Protein AF-A0A7J4J185-F1 (afdb_monomer)

Radius of gyration: 20.05 Å; Cα contacts (8 Å, |Δi|>4): 565; chains: 1; bounding box: 57×43×60 Å

Foldseek 3Di:
DQQLQWDQDPNATDGLVNVVQLLLCLVAVVFFKKKKKAFCLVVQQVPDQPNDGLNPLQDQCDPVQVPDPDPPDDSSSSDQWGIKMKMWHDDPPHTFIKIKTAGPDACLPPPGNSCVSNVFDSVCSVPFQDDDLVPFWGWGNCVVRPQAFTWIARRVRRMIMTTRDPPPDDDRVSGRDSDVVSVVVVCQQAPDDDDDPPDRNYHARAWRIWMWGDDPQKIKTWTWGQDVPLGIKIKMKIFPDPPPVVVVVVPDDQPPVQDDDPVPPPPQWDWDADPVRRMIMIMGRGPVVSCVCCRRPVPDPDPVVD

pLDDT: mean 76.21, std 16.13, range [34.25, 93.88]

Solvent-accessible surface area (backbone atoms only — not comparable to full-atom values): 17571 Å² total; per-residue (Å²): 130,48,78,87,39,65,41,77,55,97,88,42,55,42,36,54,48,55,56,51,46,51,52,50,45,66,70,26,72,84,46,40,24,37,39,41,31,25,50,42,71,82,60,26,65,82,44,63,49,92,88,37,54,52,56,70,74,87,47,64,57,50,65,77,63,73,74,48,96,66,81,84,63,54,78,87,62,34,39,46,46,50,44,26,28,40,36,39,26,55,52,91,93,46,72,44,56,34,39,33,34,30,41,48,55,60,79,63,38,88,90,66,37,69,49,49,62,65,64,41,57,78,93,45,44,85,61,29,64,68,62,87,49,91,72,29,58,32,71,30,56,34,83,85,57,78,41,73,43,40,41,32,41,19,77,91,67,34,29,40,37,41,22,64,45,82,85,67,72,78,60,60,71,59,58,53,39,79,45,68,65,56,56,48,51,49,31,48,43,32,32,59,97,68,100,61,99,67,91,45,44,71,60,63,54,42,69,64,32,38,38,38,36,34,50,97,77,27,35,40,46,34,39,30,28,55,37,91,96,60,45,51,34,26,39,36,36,38,31,60,62,87,67,61,58,58,62,51,60,76,68,51,80,73,58,77,97,64,63,69,62,91,86,56,73,85,62,40,66,45,66,50,76,40,82,89,72,44,30,40,37,41,38,23,51,55,67,33,75,79,47,44,54,50,70,75,63,61,70,57,79,67,73,87,80,111

Secondary structure (DSSP, 8-state):
--TT-EEEETTEEEEHHHHHHHHHHHHHTTSSEEEEEE-HHHHSTT-EETTEEGGG---BS-HHHHT-SS-SS-GGG-BSEEEEEEEEEEETTEEEEEEEEEESS-TT-SS--GGGGGT--GGGHHHHT-S--TTS-EEE-GGGTT--SEEEEETTTTEEEEE-STT-PPPHHHHH---HHHHHHHHHHHT-S---SS------S-EEEEEEEEETTEEEEEEEEEETTTEEEEEEEEES--S-HHHHHHTPPPPGGGPPPTT--S-SEEEEEETTTTEEEEEE-S-HHHHHHIIIIIS---GGG-

Structure (mmCIF, N/CA/C/O backbone):
data_AF-A0A7J4J185-F1
#
_entry.id   AF-A0A7J4J185-F1
#
loop_
_atom_site.group_PDB
_atom_site.id
_atom_site.type_symbol
_atom_site.label_atom_id
_atom_site.label_alt_id
_atom_site.label_comp_id
_atom_site.label_asym_id
_atom_site.label_entity_id
_atom_site.label_seq_id
_atom_site.pdbx_PDB_ins_code
_atom_site.Cartn_x
_atom_site.Cartn_y
_atom_site.Cartn_z
_atom_site.occupancy
_atom_site.B_iso_or_equiv
_atom_site.auth_seq_id
_atom_site.auth_comp_id
_atom_site.auth_asym_id
_atom_site.auth_atom_id
_atom_site.pdbx_PDB_model_num
ATOM 1 N N . GLU A 1 1 ? -19.137 10.752 0.490 1.00 48.84 1 GLU A N 1
ATOM 2 C CA . GLU A 1 1 ? -19.211 9.488 -0.264 1.00 48.84 1 GLU A CA 1
ATOM 3 C C . GLU A 1 1 ? -17.963 9.417 -1.120 1.00 48.84 1 GLU A C 1
ATOM 5 O O . GLU A 1 1 ? -17.621 10.427 -1.723 1.00 48.84 1 GLU A O 1
ATOM 10 N N . PHE A 1 2 ? -17.222 8.315 -1.050 1.00 57.81 2 PHE A N 1
ATOM 11 C CA . PHE A 1 2 ? -15.841 8.251 -1.543 1.00 57.81 2 PHE A CA 1
ATOM 12 C C . PHE A 1 2 ? -15.594 7.006 -2.401 1.00 57.81 2 PHE A C 1
ATOM 14 O O . PHE A 1 2 ? -14.551 6.364 -2.296 1.00 57.81 2 PHE A O 1
ATOM 21 N N . VAL A 1 3 ? -16.573 6.642 -3.229 1.00 57.81 3 VAL A N 1
ATOM 22 C CA . VAL A 1 3 ? -16.381 5.576 -4.216 1.00 57.81 3 VAL A CA 1
ATOM 23 C C . VAL A 1 3 ? -15.287 6.014 -5.198 1.00 57.81 3 VAL A C 1
ATOM 25 O O . VAL A 1 3 ? -15.225 7.195 -5.541 1.00 57.81 3 VAL A O 1
ATOM 28 N N . LEU A 1 4 ? -14.419 5.079 -5.604 1.00 61.41 4 LEU A N 1
ATOM 29 C CA . LEU A 1 4 ? -13.191 5.303 -6.393 1.00 61.41 4 LEU A CA 1
ATOM 30 C C . LEU A 1 4 ? -12.010 5.919 -5.611 1.00 61.41 4 LEU A C 1
ATOM 32 O O . LEU A 1 4 ? -10.948 6.143 -6.169 1.00 61.41 4 LEU A O 1
ATOM 36 N N . ASP A 1 5 ? -12.161 6.169 -4.306 1.00 61.91 5 ASP A N 1
ATOM 37 C CA . ASP A 1 5 ? -11.090 6.529 -3.363 1.00 61.91 5 ASP A CA 1
ATOM 38 C C . ASP A 1 5 ? -10.202 7.749 -3.692 1.00 61.91 5 ASP A C 1
ATOM 40 O O . ASP A 1 5 ? -9.179 7.968 -3.039 1.00 61.91 5 ASP A O 1
ATOM 44 N N . HIS A 1 6 ? -10.593 8.599 -4.639 1.00 58.12 6 HIS A N 1
ATOM 45 C CA . HIS A 1 6 ? -9.870 9.831 -4.950 1.00 58.12 6 HIS A CA 1
ATOM 46 C C . HIS A 1 6 ? -10.310 10.997 -4.038 1.00 58.12 6 HIS A C 1
ATOM 48 O O . HIS A 1 6 ? -11.490 11.328 -3.930 1.00 58.12 6 HIS A O 1
ATOM 54 N N . TYR A 1 7 ? -9.349 11.661 -3.398 1.00 45.97 7 TYR A N 1
ATOM 55 C CA . TYR A 1 7 ? -9.486 12.938 -2.693 1.00 45.97 7 TYR A CA 1
ATOM 56 C C . TYR A 1 7 ? -8.908 14.059 -3.566 1.00 45.97 7 TYR A C 1
ATOM 58 O O . TYR A 1 7 ? -7.770 13.970 -4.008 1.00 45.97 7 TYR A O 1
ATOM 66 N N . CYS A 1 8 ? -9.671 15.114 -3.844 1.00 42.16 8 CYS A N 1
ATOM 67 C CA . CYS A 1 8 ? -9.171 16.277 -4.583 1.00 42.16 8 CYS A CA 1
ATOM 68 C C . CYS A 1 8 ? -8.736 17.367 -3.593 1.00 42.16 8 CYS A C 1
ATOM 70 O O . CYS A 1 8 ? -9.596 18.002 -2.982 1.00 42.16 8 CYS A O 1
ATOM 72 N N . ASP A 1 9 ? -7.432 17.631 -3.479 1.00 40.53 9 ASP A N 1
ATOM 73 C CA . ASP A 1 9 ? -6.886 18.746 -2.693 1.00 40.53 9 ASP A CA 1
ATOM 74 C C . ASP A 1 9 ? -6.188 19.760 -3.597 1.00 40.53 9 ASP A C 1
ATOM 76 O O . ASP A 1 9 ? -5.316 19.403 -4.384 1.00 40.53 9 ASP A O 1
ATOM 80 N N . ASN A 1 10 ? -6.556 21.040 -3.505 1.00 37.75 10 ASN A N 1
ATOM 81 C CA . ASN A 1 10 ? -5.966 22.122 -4.310 1.00 37.75 10 ASN A CA 1
ATOM 82 C C . ASN A 1 10 ? -5.909 21.841 -5.831 1.00 37.75 10 ASN A C 1
ATOM 84 O O . ASN A 1 10 ? -5.001 22.299 -6.524 1.00 37.75 10 ASN A O 1
ATOM 88 N N . GLY A 1 11 ? -6.883 21.092 -6.360 1.00 38.47 11 GLY A N 1
ATOM 89 C CA . GLY A 1 11 ? -6.935 20.709 -7.776 1.00 38.47 11 GLY A CA 1
ATOM 90 C C . GLY A 1 11 ? -6.002 19.556 -8.163 1.00 38.47 11 GLY A C 1
ATOM 91 O O . GLY A 1 11 ? -5.815 19.309 -9.351 1.00 38.47 11 GLY A O 1
ATOM 92 N N . GLN A 1 12 ? -5.416 18.863 -7.185 1.00 45.03 12 GLN A N 1
ATOM 93 C CA . GLN A 1 12 ? -4.630 17.644 -7.359 1.00 45.03 12 GLN A CA 1
ATOM 94 C C . GLN A 1 12 ? -5.426 16.466 -6.793 1.00 45.03 12 GLN A C 1
ATOM 96 O O . GLN A 1 12 ? -5.845 16.491 -5.633 1.00 45.03 12 GLN A O 1
ATOM 101 N N . TRP A 1 13 ? -5.650 15.434 -7.603 1.00 46.16 13 TRP A N 1
ATOM 102 C CA . TRP A 1 13 ? -6.253 14.195 -7.122 1.00 46.16 13 TRP A CA 1
ATOM 103 C C . TRP A 1 13 ? -5.196 13.375 -6.360 1.00 46.16 13 TRP A C 1
ATOM 105 O O . TRP A 1 13 ? -4.079 13.174 -6.822 1.00 46.16 13 TRP A O 1
ATOM 115 N N . THR A 1 14 ? -5.530 12.923 -5.157 1.00 60.53 14 THR A N 1
ATOM 116 C CA . THR A 1 14 ? -4.710 12.074 -4.283 1.00 60.53 14 THR A CA 1
ATOM 117 C C . THR A 1 14 ? -5.614 11.014 -3.676 1.00 60.53 14 THR A C 1
ATOM 119 O O . THR A 1 14 ? -6.674 11.369 -3.187 1.00 60.53 14 THR A O 1
ATOM 122 N N . THR A 1 15 ? -5.269 9.730 -3.670 1.00 72.31 15 THR A N 1
ATOM 123 C CA . THR A 1 15 ? -6.178 8.722 -3.090 1.00 72.31 15 THR A CA 1
ATOM 124 C C . THR A 1 15 ? -6.028 8.615 -1.571 1.00 72.31 15 THR A C 1
ATOM 126 O O . THR A 1 15 ? -4.927 8.784 -1.043 1.00 72.31 15 THR A O 1
ATOM 129 N N . ARG A 1 16 ? -7.098 8.299 -0.827 1.00 79.38 16 ARG A N 1
ATOM 130 C CA . ARG A 1 16 ? -6.945 8.021 0.620 1.00 79.38 16 ARG A CA 1
ATOM 131 C C . ARG A 1 16 ? -6.149 6.727 0.842 1.00 79.38 16 ARG A C 1
ATOM 133 O O . ARG A 1 16 ? -5.401 6.620 1.810 1.00 79.38 16 ARG A O 1
ATOM 140 N N . THR A 1 17 ? -6.225 5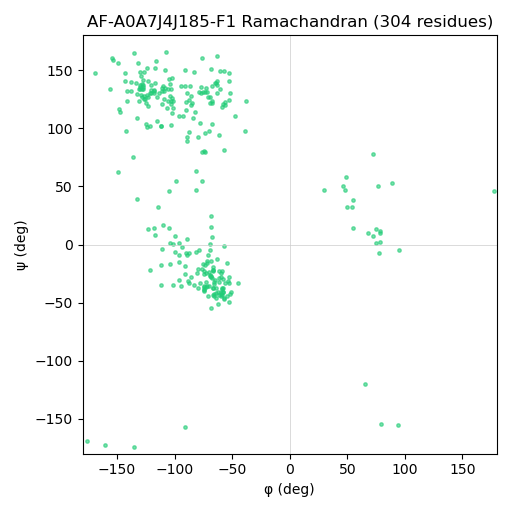.781 -0.094 1.00 75.25 17 THR A N 1
ATOM 141 C CA . THR A 1 17 ? -5.375 4.584 -0.165 1.00 75.25 17 THR A CA 1
ATOM 142 C C . THR A 1 17 ? -3.908 4.976 -0.238 1.00 75.25 17 THR A C 1
ATOM 144 O O . THR A 1 17 ? -3.102 4.373 0.462 1.00 75.25 17 THR A O 1
ATOM 147 N N . LYS A 1 18 ? -3.532 6.010 -1.005 1.00 77.38 18 LYS A N 1
ATOM 148 C CA . LYS A 1 18 ? -2.151 6.516 -1.019 1.00 77.38 18 LYS A CA 1
ATOM 149 C C . LYS A 1 18 ? -1.718 6.981 0.368 1.00 77.38 18 LYS A C 1
ATOM 151 O O . LYS A 1 18 ? -0.613 6.648 0.787 1.00 77.38 18 LYS A O 1
ATOM 156 N N . GLU A 1 19 ? -2.569 7.690 1.107 1.00 79.44 19 GLU A N 1
ATOM 157 C CA . GLU A 1 19 ? -2.240 8.090 2.481 1.00 79.44 19 GLU A CA 1
ATOM 158 C C . GLU A 1 19 ? -2.076 6.886 3.416 1.00 79.44 19 GLU A C 1
ATOM 160 O O . GLU A 1 19 ? -1.135 6.832 4.210 1.00 79.44 19 GLU A O 1
ATOM 165 N N . VAL A 1 20 ? -2.949 5.887 3.297 1.00 86.75 20 VAL A N 1
ATOM 166 C CA . VAL A 1 20 ? -2.855 4.640 4.063 1.00 86.75 20 VAL A CA 1
ATOM 167 C C . VAL A 1 20 ? -1.583 3.858 3.716 1.00 86.75 20 VAL A C 1
ATOM 169 O O . VAL A 1 20 ? -0.855 3.433 4.617 1.00 86.75 20 VAL A O 1
ATOM 172 N N . ALA A 1 21 ? -1.267 3.721 2.428 1.00 87.00 21 ALA A N 1
ATOM 173 C CA . ALA A 1 21 ? -0.050 3.086 1.937 1.00 87.00 21 ALA A CA 1
ATOM 174 C C . ALA A 1 21 ? 1.194 3.799 2.475 1.00 87.00 21 ALA A C 1
ATOM 176 O O . ALA A 1 21 ? 2.121 3.153 2.957 1.00 87.00 21 ALA A O 1
ATOM 177 N N . MET A 1 22 ? 1.195 5.136 2.469 1.00 83.25 22 MET A N 1
ATOM 178 C CA . MET A 1 22 ? 2.268 5.945 3.047 1.00 83.25 22 MET A CA 1
ATOM 179 C C . MET A 1 22 ? 2.451 5.670 4.540 1.00 83.25 22 MET A C 1
ATOM 181 O O . MET A 1 22 ? 3.585 5.565 5.006 1.00 83.25 22 MET A O 1
ATOM 185 N N . LYS A 1 23 ? 1.356 5.515 5.292 1.00 86.19 23 LYS A N 1
ATOM 186 C CA . LYS A 1 23 ? 1.421 5.172 6.716 1.00 86.19 23 LYS A CA 1
ATOM 187 C C . LYS A 1 23 ? 1.987 3.790 6.968 1.00 86.19 23 LYS A C 1
ATOM 189 O O . LYS A 1 23 ? 2.852 3.647 7.827 1.00 86.19 23 LYS A O 1
ATOM 194 N N . LEU A 1 24 ? 1.564 2.787 6.210 1.00 89.75 24 LEU A N 1
ATOM 195 C CA . LEU A 1 24 ? 2.147 1.454 6.334 1.00 89.75 24 LEU A CA 1
ATOM 196 C C . LEU A 1 24 ? 3.613 1.423 5.892 1.00 89.75 24 LEU A C 1
ATOM 198 O O . LEU A 1 24 ? 4.426 0.768 6.537 1.00 89.75 24 LEU A O 1
ATOM 202 N N . TYR A 1 25 ? 3.977 2.175 4.854 1.00 88.75 25 TYR A N 1
ATOM 203 C CA . TYR A 1 25 ? 5.366 2.309 4.424 1.00 88.75 25 TYR A CA 1
ATOM 204 C C . TYR A 1 25 ? 6.233 2.922 5.534 1.00 88.75 25 TYR A C 1
ATOM 206 O O . TYR A 1 25 ? 7.311 2.409 5.825 1.00 88.75 25 TYR A O 1
ATOM 214 N N . GLU A 1 26 ? 5.746 3.965 6.219 1.00 85.56 26 GLU A N 1
ATOM 215 C CA . GLU A 1 26 ? 6.430 4.564 7.375 1.00 85.56 26 GLU A CA 1
ATOM 216 C C . GLU A 1 26 ? 6.676 3.568 8.509 1.00 85.56 26 GLU A C 1
ATOM 218 O O . GLU A 1 26 ? 7.720 3.633 9.158 1.00 85.56 26 GLU A O 1
ATOM 223 N N . VAL A 1 27 ? 5.722 2.665 8.739 1.00 88.50 27 VAL A N 1
ATOM 224 C CA . VAL A 1 27 ? 5.816 1.605 9.751 1.00 88.50 27 VAL A CA 1
ATOM 225 C C . VAL A 1 27 ? 6.771 0.488 9.317 1.00 88.50 27 VAL A C 1
ATOM 227 O O . VAL A 1 27 ? 7.452 -0.088 10.162 1.00 88.50 27 VAL A O 1
ATOM 230 N N . GLY A 1 28 ? 6.818 0.167 8.022 1.00 88.75 28 GLY A N 1
ATOM 231 C CA . GLY A 1 28 ? 7.646 -0.907 7.471 1.00 88.75 28 GLY A CA 1
ATOM 232 C C . GLY A 1 28 ? 9.114 -0.530 7.277 1.00 88.75 28 GLY A C 1
ATOM 233 O O . GLY A 1 28 ? 9.988 -1.351 7.530 1.00 88.75 28 GLY A O 1
ATOM 234 N N . GLN A 1 29 ? 9.401 0.710 6.870 1.00 85.31 29 GLN A N 1
ATOM 235 C CA . GLN A 1 29 ? 10.735 1.126 6.405 1.00 85.31 29 GLN A CA 1
ATOM 236 C C . GLN A 1 29 ? 11.861 1.043 7.446 1.00 85.31 29 GLN A C 1
ATOM 238 O O . GLN A 1 29 ? 13.027 1.191 7.087 1.00 85.31 29 GLN A O 1
ATOM 243 N N . THR A 1 30 ? 11.537 0.853 8.727 1.00 83.31 30 THR A N 1
ATOM 244 C CA . THR A 1 30 ? 12.536 0.660 9.787 1.00 83.31 30 THR A CA 1
ATOM 245 C C . THR A 1 30 ? 13.165 -0.728 9.771 1.00 83.31 30 THR A C 1
ATOM 247 O O . THR A 1 30 ? 14.219 -0.906 10.373 1.00 83.31 30 THR A O 1
ATOM 250 N N . ASP A 1 31 ? 12.538 -1.684 9.087 1.00 88.75 31 ASP A N 1
ATOM 251 C CA . ASP A 1 31 ? 12.886 -3.101 9.106 1.00 88.75 31 ASP A CA 1
ATOM 252 C C . ASP A 1 31 ? 12.880 -3.690 7.682 1.00 88.75 31 ASP A C 1
ATOM 254 O O . ASP A 1 31 ? 12.719 -2.981 6.682 1.00 88.75 31 ASP A O 1
ATOM 258 N N . GLU A 1 32 ? 13.063 -5.007 7.584 1.00 93.88 32 GLU A N 1
ATOM 259 C CA . GLU A 1 32 ? 12.756 -5.743 6.357 1.00 93.88 32 GLU A CA 1
ATOM 260 C C . GLU A 1 32 ? 11.238 -5.858 6.211 1.00 93.88 32 GLU A C 1
ATOM 262 O O . GLU A 1 32 ? 10.545 -6.211 7.170 1.00 93.88 32 GLU A O 1
ATOM 267 N N . PHE A 1 33 ? 10.704 -5.543 5.035 1.00 93.56 33 PHE A N 1
ATOM 268 C CA . PHE A 1 33 ? 9.264 -5.526 4.829 1.00 93.56 33 PHE A CA 1
ATOM 269 C C . PHE A 1 33 ? 8.848 -5.760 3.380 1.00 93.56 33 PHE A C 1
ATOM 271 O O . PHE A 1 33 ? 9.601 -5.538 2.430 1.00 93.56 33 PHE A O 1
ATOM 278 N N . VAL A 1 34 ? 7.584 -6.145 3.242 1.00 93.12 34 VAL A N 1
ATOM 279 C CA . VAL A 1 34 ? 6.820 -6.151 2.002 1.00 93.12 34 VAL A CA 1
ATOM 280 C C . VAL A 1 34 ? 5.538 -5.372 2.253 1.00 93.12 34 VAL A C 1
ATOM 282 O O . VAL A 1 34 ? 4.831 -5.641 3.219 1.00 93.12 34 VAL A O 1
ATOM 285 N N . LEU A 1 35 ? 5.234 -4.397 1.408 1.00 92.12 35 LEU A N 1
ATOM 286 C CA . LEU A 1 35 ? 3.976 -3.662 1.423 1.00 92.12 35 LEU A CA 1
ATOM 287 C C . LEU A 1 35 ? 3.327 -3.796 0.055 1.00 92.12 35 LEU A C 1
ATOM 289 O O . LEU A 1 35 ? 3.891 -3.356 -0.940 1.00 92.12 35 LEU A O 1
ATOM 293 N N . TYR A 1 36 ? 2.139 -4.378 0.009 1.00 91.75 36 TYR A N 1
ATOM 294 C CA . TYR A 1 36 ? 1.391 -4.593 -1.221 1.00 91.75 36 TYR A CA 1
ATOM 295 C C . TYR A 1 36 ? -0.004 -3.992 -1.095 1.00 91.75 36 TYR A C 1
ATOM 297 O O . TYR A 1 36 ? -0.728 -4.329 -0.166 1.00 91.75 36 TYR A O 1
ATOM 305 N N . CYS A 1 37 ? -0.385 -3.119 -2.021 1.00 89.88 37 CYS A N 1
ATOM 306 C CA . CYS A 1 37 ? -1.727 -2.563 -2.119 1.00 89.88 37 CYS A CA 1
ATOM 307 C C . CYS A 1 37 ? -2.361 -2.962 -3.448 1.00 89.88 37 CYS A C 1
ATOM 309 O O . CYS A 1 37 ? -1.735 -2.809 -4.497 1.00 89.88 37 CYS A O 1
ATOM 311 N N . SER A 1 38 ? -3.598 -3.440 -3.398 1.00 87.94 38 SER A N 1
ATOM 312 C CA . SER A 1 38 ? -4.447 -3.692 -4.566 1.00 87.94 38 SER A CA 1
ATOM 313 C C . SER A 1 38 ? -5.909 -3.755 -4.114 1.00 87.94 38 SER A C 1
ATOM 315 O O . SER A 1 38 ? -6.231 -3.506 -2.948 1.00 87.94 38 SER A O 1
ATOM 317 N N . HIS A 1 39 ? -6.802 -4.120 -5.023 1.00 85.56 39 HIS A N 1
ATOM 318 C CA . HIS A 1 39 ? -8.189 -4.415 -4.708 1.00 85.56 39 HIS A CA 1
ATOM 319 C C . HIS A 1 39 ? -8.306 -5.530 -3.643 1.00 85.56 39 HIS A C 1
ATOM 321 O O . HIS A 1 39 ? -7.428 -6.393 -3.498 1.00 85.56 39 HIS A O 1
ATOM 327 N N . TYR A 1 40 ? -9.367 -5.480 -2.831 1.00 82.31 40 TYR A N 1
ATOM 328 C CA . TYR A 1 40 ? -9.508 -6.325 -1.635 1.00 82.31 40 TYR A CA 1
ATOM 329 C C . TYR A 1 40 ? -9.612 -7.825 -1.961 1.00 82.31 40 TYR A C 1
ATOM 331 O O . TYR A 1 40 ? -9.165 -8.664 -1.180 1.00 82.31 40 TYR A O 1
ATOM 339 N N . ASP A 1 41 ? -10.170 -8.178 -3.119 1.00 79.06 41 ASP A N 1
ATOM 340 C CA . ASP A 1 41 ? -10.322 -9.560 -3.595 1.00 79.06 41 ASP A CA 1
ATOM 341 C C . ASP A 1 41 ? -8.982 -10.232 -3.943 1.00 79.06 41 ASP A C 1
ATOM 343 O O . ASP A 1 41 ? -8.855 -11.450 -3.831 1.00 79.06 41 ASP A O 1
ATOM 347 N N . GLN A 1 42 ? -7.976 -9.438 -4.315 1.00 81.31 42 GLN A N 1
ATOM 348 C CA . GLN A 1 42 ? -6.621 -9.875 -4.648 1.00 81.31 42 GLN A CA 1
ATOM 349 C C . GLN A 1 42 ? -5.682 -9.869 -3.437 1.00 81.31 42 GLN A C 1
ATOM 351 O O . GLN A 1 42 ? -4.686 -10.586 -3.430 1.00 81.31 42 GLN A O 1
ATOM 356 N N . THR A 1 43 ? -5.964 -9.047 -2.425 1.00 81.00 43 THR A N 1
ATOM 357 C CA . THR A 1 43 ? -5.078 -8.814 -1.263 1.00 81.00 43 THR A CA 1
ATOM 358 C C . THR A 1 43 ? -5.499 -9.573 -0.011 1.00 81.00 43 THR A C 1
ATOM 360 O O . THR A 1 43 ? -4.643 -10.043 0.733 1.00 81.00 43 THR A O 1
ATOM 363 N N . LEU A 1 44 ? -6.804 -9.747 0.213 1.00 77.62 44 LEU A N 1
ATOM 364 C CA . LEU A 1 44 ? -7.350 -10.474 1.359 1.00 77.62 44 LEU A CA 1
ATOM 365 C C . LEU A 1 44 ? -7.722 -11.961 1.141 1.00 77.62 44 LEU A C 1
ATOM 367 O O . LEU A 1 44 ? -8.199 -12.558 2.112 1.00 77.62 44 LEU A O 1
ATOM 371 N N . PRO A 1 45 ? -7.546 -12.630 -0.026 1.00 63.00 45 PRO A N 1
ATOM 372 C CA . PRO A 1 45 ? -7.978 -14.024 -0.171 1.00 63.00 45 PRO A CA 1
ATOM 373 C C . PRO A 1 45 ? -7.174 -14.996 0.708 1.00 63.00 45 PRO A C 1
ATOM 375 O O . PRO A 1 45 ? -7.689 -16.072 1.043 1.00 63.00 45 PRO A O 1
ATOM 378 N N . ASP A 1 46 ? -5.968 -14.593 1.116 1.00 59.62 46 ASP A N 1
ATOM 379 C CA . ASP A 1 46 ? -5.080 -15.326 2.026 1.00 59.62 46 ASP A CA 1
ATOM 380 C C . ASP A 1 46 ? -5.138 -14.803 3.473 1.00 59.62 46 ASP A C 1
ATOM 382 O O . ASP A 1 46 ? -4.563 -15.406 4.379 1.00 59.62 46 ASP A O 1
ATOM 386 N N . PHE A 1 47 ? -5.854 -13.698 3.720 1.00 62.56 47 PHE A N 1
ATOM 387 C CA . PHE A 1 47 ? -5.997 -13.133 5.058 1.00 62.56 47 PHE A CA 1
ATOM 388 C C . PHE A 1 47 ? -7.191 -13.780 5.775 1.00 62.56 47 PHE A C 1
ATOM 390 O O . PHE A 1 47 ? -8.355 -13.413 5.581 1.00 62.56 47 PHE A O 1
ATOM 397 N N . GLU A 1 48 ? -6.898 -14.787 6.599 1.00 59.16 48 GLU A N 1
ATOM 398 C CA . GLU A 1 48 ? -7.897 -15.482 7.410 1.00 59.16 48 GLU A CA 1
ATOM 399 C C . GLU A 1 48 ? -8.019 -14.868 8.811 1.00 59.16 48 GLU A C 1
ATOM 401 O O . GLU A 1 48 ? -7.162 -15.032 9.690 1.00 59.16 48 GLU A O 1
ATOM 406 N N . VAL A 1 49 ? -9.159 -14.226 9.063 1.00 55.62 49 VAL A N 1
ATOM 407 C CA . VAL A 1 49 ? -9.559 -13.798 10.405 1.00 55.62 49 VAL A CA 1
ATOM 408 C C . VAL A 1 49 ? -10.603 -14.796 10.910 1.00 55.62 49 VAL A C 1
ATOM 410 O O . VAL A 1 49 ? -11.672 -14.966 10.335 1.00 55.62 49 VAL A O 1
ATOM 413 N N . TYR A 1 50 ? -10.236 -15.558 11.947 1.00 49.78 50 TYR A N 1
ATOM 414 C CA . TYR A 1 50 ? -11.048 -16.638 12.539 1.00 49.78 50 TYR A CA 1
ATOM 415 C C . TYR A 1 50 ? -11.529 -17.736 11.580 1.00 49.78 50 TYR A C 1
ATOM 417 O O . TYR A 1 50 ? -12.660 -18.208 11.688 1.00 49.78 50 TYR A O 1
ATOM 425 N N . GLY A 1 51 ? -10.694 -18.143 10.621 1.00 52.44 51 GLY A N 1
ATOM 426 C CA . GLY A 1 51 ? -11.086 -19.146 9.622 1.00 52.44 51 GLY A CA 1
ATOM 427 C C . GLY A 1 51 ? -12.165 -18.650 8.652 1.00 52.44 51 GLY A C 1
ATOM 428 O O . GLY A 1 51 ? -12.714 -19.437 7.883 1.00 52.44 51 GLY A O 1
ATOM 429 N N . THR A 1 52 ? -12.467 -17.347 8.675 1.00 51.81 52 THR A N 1
ATOM 430 C CA . THR A 1 52 ? -13.300 -16.672 7.686 1.00 51.81 52 THR A CA 1
ATOM 431 C C . THR A 1 52 ? -12.386 -15.845 6.792 1.00 51.81 52 THR A C 1
ATOM 433 O O . THR A 1 52 ? -11.615 -15.007 7.262 1.00 51.81 52 THR A O 1
ATOM 436 N N . LYS A 1 53 ? -12.452 -16.089 5.482 1.00 59.62 53 LYS A N 1
ATOM 437 C CA . LYS A 1 53 ? -11.787 -15.229 4.500 1.00 59.62 53 LYS A CA 1
ATOM 438 C C . LYS A 1 53 ? -12.510 -13.886 4.482 1.00 59.62 53 LYS A C 1
ATOM 440 O O . LYS A 1 53 ? -13.707 -13.855 4.190 1.00 59.62 53 LYS A O 1
ATOM 445 N N . ILE A 1 54 ? -11.794 -12.792 4.749 1.00 60.31 54 ILE A N 1
ATOM 446 C CA . ILE A 1 54 ? -12.365 -11.431 4.710 1.00 60.31 54 ILE A CA 1
ATOM 447 C C . ILE A 1 54 ? -12.915 -11.109 3.299 1.00 60.31 54 ILE A C 1
ATOM 449 O O . ILE A 1 54 ? -13.875 -10.357 3.156 1.00 60.31 54 ILE A O 1
ATOM 453 N N . GLY A 1 55 ? -12.404 -11.778 2.256 1.00 50.50 55 GLY A N 1
ATOM 454 C CA . GLY A 1 55 ? -12.790 -11.619 0.845 1.00 50.50 55 GLY A CA 1
ATOM 455 C C . GLY A 1 55 ? -14.193 -12.094 0.427 1.00 50.50 55 GLY A C 1
ATOM 456 O O . GLY A 1 55 ? -14.441 -12.252 -0.763 1.00 50.50 55 GLY A O 1
ATOM 457 N N . ARG A 1 56 ? -15.120 -12.344 1.359 1.00 51.72 56 ARG A N 1
ATOM 458 C CA . ARG A 1 56 ? -16.547 -12.567 1.052 1.00 51.72 56 ARG A CA 1
ATOM 459 C C . ARG A 1 56 ? -17.440 -11.470 1.628 1.00 51.72 56 ARG A C 1
ATOM 461 O O . ARG A 1 56 ? -18.557 -11.778 2.016 1.00 51.72 56 ARG A O 1
ATOM 468 N N . ALA A 1 57 ? -16.975 -10.226 1.727 1.00 49.19 57 ALA A N 1
ATOM 469 C CA . ALA A 1 57 ? -17.854 -9.101 2.043 1.00 49.19 57 ALA A CA 1
ATOM 470 C C . ALA A 1 57 ? -18.766 -8.830 0.829 1.00 49.19 57 ALA A C 1
ATOM 472 O O . ALA A 1 57 ? -18.324 -8.190 -0.121 1.00 49.19 57 ALA A O 1
ATOM 473 N N . PRO A 1 58 ? -20.017 -9.325 0.793 1.00 50.81 58 PRO A N 1
ATOM 474 C CA . PRO A 1 58 ? -20.876 -9.230 -0.370 1.00 50.81 58 PRO A CA 1
ATOM 475 C C . PRO A 1 58 ? -21.814 -8.049 -0.150 1.00 50.81 58 PRO A C 1
ATOM 477 O O . PRO A 1 58 ? -23.023 -8.229 -0.120 1.00 50.81 58 PRO A O 1
ATOM 480 N N . ASN A 1 59 ? -21.278 -6.863 0.121 1.00 56.75 59 ASN A N 1
ATOM 481 C CA . ASN A 1 59 ? -22.123 -5.734 0.474 1.00 56.75 59 ASN A CA 1
ATOM 482 C C . ASN A 1 59 ? -21.829 -4.589 -0.476 1.00 56.75 59 ASN A C 1
ATOM 484 O O . ASN A 1 59 ? -20.847 -3.865 -0.316 1.00 56.75 59 ASN A O 1
ATOM 488 N N . HIS A 1 60 ? -22.727 -4.439 -1.450 1.00 67.50 60 HIS A N 1
ATOM 489 C CA . HIS A 1 60 ? -22.933 -3.174 -2.130 1.00 67.50 60 HIS A CA 1
ATOM 490 C C . HIS A 1 60 ? -23.046 -2.081 -1.070 1.00 67.50 60 HIS A C 1
ATOM 492 O O . HIS A 1 60 ? -24.001 -2.061 -0.290 1.00 67.50 60 HIS A O 1
ATOM 498 N N . CYS A 1 61 ? -22.047 -1.204 -1.002 1.00 73.31 61 CYS A N 1
ATOM 499 C CA . CYS A 1 61 ? -21.999 -0.184 0.039 1.00 73.31 61 CYS A CA 1
ATOM 500 C C . CYS A 1 61 ? -23.149 0.806 -0.109 1.00 73.31 61 CYS A C 1
ATOM 502 O O . CYS A 1 61 ? -23.708 1.281 0.877 1.00 73.31 61 CYS A O 1
ATOM 504 N N . PHE A 1 62 ? -23.546 1.084 -1.345 1.00 72.69 62 PHE A N 1
ATOM 505 C CA . PHE A 1 62 ? -24.598 2.030 -1.666 1.00 72.69 62 PHE A CA 1
ATOM 506 C C . PHE A 1 62 ? -25.694 1.315 -2.453 1.00 72.69 62 PHE A C 1
ATOM 508 O O . PHE A 1 62 ? -25.574 1.074 -3.655 1.00 72.69 62 PHE A O 1
ATOM 515 N N . SER A 1 63 ? -26.789 0.977 -1.768 1.00 72.88 63 SER A N 1
ATOM 516 C CA . SER A 1 63 ? -27.982 0.384 -2.389 1.00 72.88 63 SER A CA 1
ATOM 517 C C . SER A 1 63 ? -28.564 1.298 -3.469 1.00 72.88 63 SER A C 1
ATOM 519 O O . SER A 1 63 ? -28.920 0.827 -4.542 1.00 72.88 63 SER A O 1
ATOM 521 N N . ALA A 1 64 ? -28.533 2.615 -3.240 1.00 68.62 64 ALA A N 1
ATOM 522 C CA . ALA A 1 64 ? -28.989 3.625 -4.194 1.00 68.62 64 ALA A CA 1
ATOM 523 C C . ALA A 1 64 ? -28.241 3.594 -5.540 1.00 68.62 64 ALA A C 1
ATOM 525 O O . ALA A 1 64 ? -28.827 3.967 -6.550 1.00 68.62 64 ALA A O 1
ATOM 526 N N . LEU A 1 65 ? -26.980 3.138 -5.571 1.00 65.81 65 LEU A N 1
ATOM 527 C CA . LEU A 1 65 ? -26.204 2.998 -6.810 1.00 65.81 65 LEU A CA 1
ATOM 528 C C . LEU A 1 65 ? -26.556 1.725 -7.588 1.00 65.81 65 LEU A C 1
ATOM 530 O O . LEU A 1 65 ? -26.333 1.667 -8.792 1.00 65.81 65 LEU A O 1
ATOM 534 N N . SER A 1 66 ? -27.135 0.724 -6.920 1.00 63.84 66 SER A N 1
ATOM 535 C CA . SER A 1 66 ? -27.513 -0.550 -7.550 1.00 63.84 66 SER A CA 1
ATOM 536 C C . SER A 1 66 ? -28.759 -0.413 -8.436 1.00 63.84 66 SER A C 1
ATOM 538 O O . SER A 1 66 ? -28.944 -1.195 -9.364 1.00 63.84 66 SER A O 1
ATOM 540 N N . ASP A 1 67 ? -29.580 0.611 -8.181 1.00 64.56 67 ASP A N 1
ATOM 541 C CA . ASP A 1 67 ? -30.818 0.892 -8.916 1.00 64.56 67 ASP A CA 1
ATOM 542 C C . ASP A 1 67 ? -30.628 1.893 -10.073 1.00 64.56 67 ASP A C 1
ATOM 544 O O . ASP A 1 67 ? -31.583 2.189 -10.796 1.00 64.56 67 ASP A O 1
ATOM 548 N N . VAL A 1 68 ? -29.415 2.433 -10.271 1.00 61.62 68 VAL A N 1
ATOM 549 C CA . VAL A 1 68 ? -29.136 3.395 -11.348 1.00 61.62 68 VAL A CA 1
ATOM 550 C C . VAL A 1 68 ? -28.880 2.629 -12.654 1.00 61.62 68 VAL A C 1
ATOM 552 O O . VAL A 1 68 ? -27.856 1.960 -12.773 1.00 61.62 68 VAL A O 1
ATOM 555 N N . PRO A 1 69 ? -29.742 2.749 -13.686 1.00 55.34 69 PRO A N 1
ATOM 556 C CA . PRO A 1 69 ? -29.628 1.965 -14.926 1.00 55.34 69 PRO A CA 1
ATOM 557 C C . PRO A 1 69 ? -28.421 2.333 -15.808 1.00 55.34 69 PRO A C 1
ATOM 559 O O . PRO A 1 69 ? -28.257 1.781 -16.895 1.00 55.34 69 PRO A O 1
ATOM 562 N N . SER A 1 70 ? -27.600 3.296 -15.387 1.00 51.88 70 SER A N 1
ATOM 563 C CA . SER A 1 70 ? -26.469 3.839 -16.135 1.00 51.88 70 SER A CA 1
ATOM 564 C C . SER A 1 70 ? -25.194 3.741 -15.299 1.00 51.88 70 SER A C 1
ATOM 566 O O . SER A 1 70 ? -25.000 4.534 -14.377 1.00 51.88 70 SER A O 1
ATOM 568 N N . GLY A 1 71 ? -24.355 2.761 -15.643 1.00 55.34 71 GLY A N 1
ATOM 569 C CA . GLY A 1 71 ? -23.082 2.410 -15.012 1.00 55.34 71 GLY A CA 1
ATOM 570 C C . GLY A 1 71 ? -22.054 3.535 -14.958 1.00 55.34 71 GLY A C 1
ATOM 571 O O . GLY A 1 71 ? -21.138 3.583 -15.772 1.00 55.34 71 GLY A O 1
ATOM 572 N N . VAL A 1 72 ? -22.200 4.419 -13.973 1.00 65.44 72 VAL A N 1
ATOM 573 C CA . VAL A 1 72 ? -21.132 5.339 -13.551 1.00 65.44 72 VAL A CA 1
ATOM 574 C C . VAL A 1 72 ? -20.110 4.604 -12.680 1.00 65.44 72 VAL A C 1
ATOM 576 O O . VAL A 1 72 ? -18.931 4.922 -12.733 1.00 65.44 72 VAL A O 1
ATOM 579 N N . ILE A 1 73 ? -20.563 3.618 -11.903 1.00 68.94 73 ILE A N 1
ATOM 580 C CA . ILE A 1 73 ? -19.747 2.777 -11.025 1.00 68.94 73 ILE A CA 1
ATOM 581 C C . ILE A 1 73 ? -20.185 1.337 -11.282 1.00 68.94 73 ILE A C 1
ATOM 583 O O . ILE A 1 73 ? -21.388 1.051 -11.289 1.00 68.94 73 ILE A O 1
ATOM 587 N N . SER A 1 74 ? -19.238 0.439 -11.540 1.00 74.00 74 SER A N 1
ATOM 588 C CA . SER A 1 74 ? -19.563 -0.977 -11.701 1.00 74.00 74 SER A CA 1
ATOM 589 C C . SER A 1 74 ? -20.022 -1.581 -10.362 1.00 74.00 74 SER A C 1
ATOM 591 O O . SER A 1 74 ? -19.597 -1.127 -9.299 1.00 74.00 74 SER A O 1
ATOM 593 N N . PRO A 1 75 ? -20.886 -2.614 -10.356 1.00 73.56 75 PRO A N 1
ATOM 594 C CA . PRO A 1 75 ? -21.277 -3.285 -9.114 1.00 73.56 75 PRO A CA 1
ATOM 595 C C . PRO A 1 75 ? -20.082 -3.771 -8.279 1.00 73.56 75 PRO A C 1
ATOM 597 O O . PRO A 1 75 ? -20.171 -3.765 -7.051 1.00 73.56 75 PRO A O 1
ATOM 600 N N . ASP A 1 76 ? -18.982 -4.130 -8.947 1.00 73.88 76 ASP A N 1
ATOM 601 C CA . ASP A 1 76 ? -17.737 -4.603 -8.337 1.00 73.88 76 ASP A CA 1
ATOM 602 C C . ASP A 1 76 ? -16.947 -3.477 -7.645 1.00 73.88 76 ASP A C 1
ATOM 604 O O . ASP A 1 76 ? -16.230 -3.741 -6.686 1.00 73.88 76 ASP A O 1
ATOM 608 N N . GLU A 1 77 ? -17.135 -2.220 -8.058 1.00 75.00 77 GLU A N 1
ATOM 609 C CA . GLU A 1 77 ? -16.546 -1.024 -7.431 1.00 75.00 77 GLU A CA 1
ATOM 610 C C . GLU A 1 77 ? -17.430 -0.433 -6.315 1.00 75.00 77 GLU A C 1
ATOM 612 O O . GLU A 1 77 ? -17.007 0.459 -5.577 1.00 75.00 77 GLU A O 1
ATOM 617 N N . ASN A 1 78 ? -18.671 -0.909 -6.159 1.00 78.44 78 ASN A N 1
ATOM 618 C CA . ASN A 1 78 ? -19.587 -0.465 -5.104 1.00 78.44 78 ASN A CA 1
ATOM 619 C C . ASN A 1 78 ? -19.296 -1.182 -3.777 1.00 78.44 78 ASN A C 1
ATOM 621 O O . ASN A 1 78 ? -20.119 -1.935 -3.256 1.00 78.44 78 ASN A O 1
ATOM 625 N N . THR A 1 79 ? -18.111 -0.966 -3.223 1.00 81.00 79 THR A N 1
ATOM 626 C CA . THR A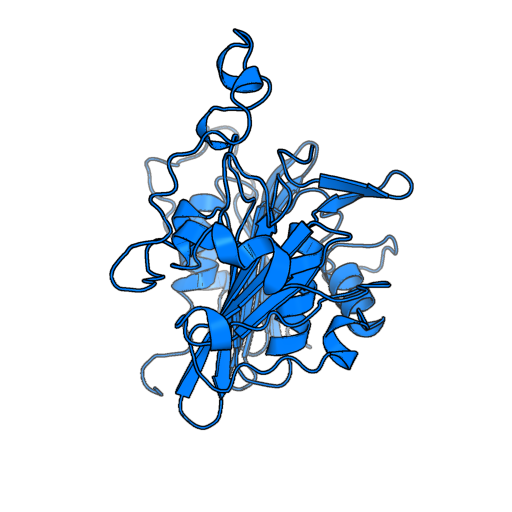 1 79 ? -17.592 -1.730 -2.084 1.00 81.00 79 THR A CA 1
ATOM 627 C C . THR A 1 79 ? -17.568 -0.894 -0.809 1.00 81.00 79 THR A C 1
ATOM 629 O O . THR A 1 79 ? -17.435 0.331 -0.836 1.00 81.00 79 THR A O 1
ATOM 632 N N . CYS A 1 80 ? -17.723 -1.537 0.356 1.00 83.19 80 CYS A N 1
ATOM 633 C CA . CYS A 1 80 ? -17.709 -0.832 1.652 1.00 83.19 80 CYS A CA 1
ATOM 634 C C . CYS A 1 80 ? -16.321 -0.339 2.073 1.00 83.19 80 CYS A C 1
ATOM 636 O O . CYS A 1 80 ? -16.201 0.503 2.966 1.00 83.19 80 CYS A O 1
ATOM 638 N N . ILE A 1 81 ? -15.291 -0.861 1.422 1.00 86.50 81 ILE A N 1
ATOM 639 C CA . ILE A 1 81 ? -13.890 -0.502 1.592 1.00 86.50 81 ILE A CA 1
ATOM 640 C C . ILE A 1 81 ? -13.273 -0.274 0.219 1.00 86.50 81 ILE A C 1
ATOM 642 O O . ILE A 1 81 ? -13.771 -0.818 -0.765 1.00 86.50 81 ILE A O 1
ATOM 646 N N . ASN A 1 82 ? -12.196 0.496 0.150 1.00 85.75 82 ASN A N 1
ATOM 647 C CA . ASN A 1 82 ? -11.440 0.652 -1.093 1.00 85.75 82 ASN A CA 1
ATOM 648 C C . ASN A 1 82 ? -10.317 -0.385 -1.176 1.00 85.75 82 ASN A C 1
ATOM 650 O O . ASN A 1 82 ? -10.388 -1.449 -0.556 1.00 85.75 82 ASN A O 1
ATOM 654 N N . SER A 1 83 ? -9.288 -0.078 -1.963 1.00 86.31 83 SER A N 1
ATOM 655 C CA . SER A 1 83 ? -8.070 -0.870 -2.034 1.00 86.31 83 SER A CA 1
ATOM 656 C C . SER A 1 83 ? -7.474 -1.097 -0.647 1.00 86.31 83 SER A C 1
ATOM 658 O O . SER A 1 83 ? -7.444 -0.219 0.220 1.00 86.31 83 SER A O 1
ATOM 660 N N . VAL A 1 84 ? -6.978 -2.311 -0.453 1.00 89.94 84 VAL A N 1
ATOM 661 C CA . VAL A 1 84 ? -6.391 -2.769 0.798 1.00 89.94 84 VAL A CA 1
ATOM 662 C C . VAL A 1 84 ? -4.887 -2.831 0.613 1.00 89.94 84 VAL A C 1
ATOM 664 O O . VAL A 1 84 ? -4.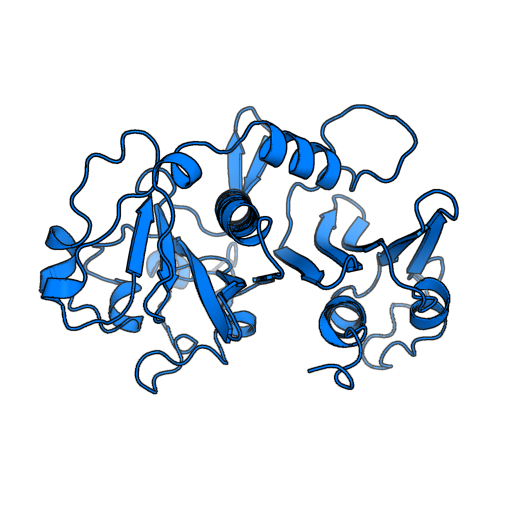387 -3.374 -0.369 1.00 89.94 84 VAL A O 1
ATOM 667 N N . CYS A 1 85 ? -4.164 -2.299 1.586 1.00 92.19 85 CYS A N 1
ATOM 668 C CA . CYS A 1 85 ? -2.723 -2.416 1.691 1.00 92.19 85 CYS A CA 1
ATOM 669 C C . CYS A 1 85 ? -2.363 -3.433 2.771 1.00 92.19 85 CYS A C 1
ATOM 671 O O . CYS A 1 85 ? -2.805 -3.291 3.904 1.00 92.19 85 CYS A O 1
ATOM 673 N N . VAL A 1 86 ? -1.530 -4.416 2.452 1.00 93.06 86 VAL A N 1
ATOM 674 C CA . VAL A 1 86 ? -1.006 -5.426 3.376 1.00 93.06 86 VAL A CA 1
ATOM 675 C C . VAL A 1 86 ? 0.483 -5.178 3.585 1.00 93.06 86 VAL A C 1
ATOM 677 O O . VAL A 1 86 ? 1.260 -5.196 2.633 1.00 93.06 86 VAL A O 1
ATOM 680 N N . LEU A 1 87 ? 0.878 -4.947 4.834 1.00 93.44 87 LEU A N 1
ATOM 681 C CA . LEU A 1 87 ? 2.257 -4.833 5.287 1.00 93.44 87 LEU A CA 1
ATOM 682 C C . LEU A 1 87 ? 2.664 -6.122 5.997 1.00 93.44 87 LEU A C 1
ATOM 684 O O . LEU A 1 87 ? 2.092 -6.458 7.028 1.00 93.44 87 LEU A O 1
ATOM 688 N N . GLN A 1 88 ? 3.699 -6.786 5.503 1.00 93.12 88 GLN A N 1
ATOM 689 C CA . GLN A 1 88 ? 4.438 -7.817 6.222 1.00 93.12 88 GLN A CA 1
ATOM 690 C C . GLN A 1 88 ? 5.783 -7.228 6.620 1.00 93.12 88 GLN A C 1
ATOM 692 O O . GLN A 1 88 ? 6.563 -6.865 5.745 1.00 93.12 88 GLN A O 1
ATOM 697 N N . LYS A 1 89 ? 6.073 -7.111 7.915 1.00 92.62 89 LYS A N 1
ATOM 698 C CA . LYS A 1 89 ? 7.354 -6.565 8.387 1.00 92.62 89 LYS A CA 1
ATOM 699 C C . LYS A 1 89 ? 8.030 -7.510 9.365 1.00 92.62 89 LYS A C 1
ATOM 701 O O . LYS A 1 89 ? 7.358 -8.204 10.128 1.00 92.62 89 LYS A O 1
ATOM 706 N N . LYS A 1 90 ? 9.356 -7.507 9.367 1.00 92.31 90 LYS A N 1
ATOM 707 C CA . LYS A 1 90 ? 10.155 -8.307 10.287 1.00 92.31 90 LYS A CA 1
ATOM 708 C C . LYS A 1 90 ? 9.982 -7.810 11.721 1.00 92.31 90 LYS A C 1
ATOM 710 O O . LYS A 1 90 ? 9.980 -6.607 11.986 1.00 92.31 90 LYS A O 1
ATOM 715 N N . SER A 1 91 ? 9.821 -8.749 12.642 1.00 90.44 91 SER A N 1
ATOM 716 C CA . SER A 1 91 ? 9.720 -8.524 14.079 1.00 90.44 91 SER A CA 1
ATOM 717 C C . SER A 1 91 ? 10.462 -9.654 14.788 1.00 90.44 91 SER A C 1
ATOM 719 O O . SER A 1 91 ? 9.959 -10.768 14.931 1.00 90.44 91 SER A O 1
ATOM 721 N N . GLY A 1 92 ? 11.713 -9.397 15.175 1.00 89.56 92 GLY A N 1
ATOM 722 C CA . GLY A 1 92 ? 12.617 -10.457 15.622 1.00 89.56 92 GLY A CA 1
ATOM 723 C C . GLY A 1 92 ? 12.940 -11.430 14.482 1.00 89.56 92 GLY A C 1
ATOM 724 O O . GLY A 1 92 ? 13.496 -11.017 13.465 1.00 89.56 92 GLY A O 1
ATOM 725 N N . ASN A 1 93 ? 12.605 -12.709 14.668 1.00 89.81 93 ASN A N 1
ATOM 726 C CA . ASN A 1 93 ? 12.822 -13.765 13.669 1.00 89.81 93 ASN A CA 1
ATOM 727 C C . ASN A 1 93 ? 11.582 -14.055 12.811 1.00 89.81 93 ASN A C 1
ATOM 729 O O . ASN A 1 93 ? 11.690 -14.793 11.837 1.00 89.81 93 ASN A O 1
ATOM 733 N N . ASP A 1 94 ? 10.433 -13.482 13.166 1.00 89.69 94 ASP A N 1
ATOM 734 C CA . ASP A 1 94 ? 9.162 -13.716 12.491 1.00 89.69 94 ASP A CA 1
ATOM 735 C C . ASP A 1 94 ? 8.757 -12.492 11.659 1.00 89.69 94 ASP A C 1
ATOM 737 O O . ASP A 1 94 ? 9.296 -11.391 11.816 1.00 89.69 94 ASP A O 1
ATOM 741 N N . PHE A 1 95 ? 7.778 -12.677 10.776 1.00 88.94 95 PHE A N 1
ATOM 742 C CA . PHE A 1 95 ? 7.084 -11.578 10.111 1.00 88.94 95 PHE A CA 1
ATOM 743 C C . PHE A 1 95 ? 5.719 -11.380 10.762 1.00 88.94 95 PHE A C 1
ATOM 745 O O . PHE A 1 95 ? 4.988 -12.344 10.976 1.00 88.94 95 PHE A O 1
ATOM 752 N N . ILE A 1 96 ? 5.375 -10.127 11.046 1.00 91.56 96 ILE A N 1
ATOM 753 C CA . ILE A 1 96 ? 4.028 -9.742 11.469 1.00 91.56 96 ILE A CA 1
ATOM 754 C C . ILE A 1 96 ? 3.312 -9.062 10.312 1.00 91.56 96 ILE A C 1
ATOM 756 O O . ILE A 1 96 ? 3.924 -8.299 9.556 1.00 91.56 96 ILE A O 1
ATOM 760 N N . THR A 1 97 ? 2.018 -9.333 10.190 1.00 92.12 97 THR A N 1
ATOM 761 C CA . THR A 1 97 ? 1.179 -8.809 9.122 1.00 92.12 97 THR A CA 1
ATOM 762 C C . THR A 1 97 ? 0.191 -7.791 9.668 1.00 92.12 97 THR A C 1
ATOM 764 O O . THR A 1 97 ? -0.460 -7.989 10.689 1.00 92.12 97 THR A O 1
ATOM 767 N N . ALA A 1 98 ? 0.037 -6.688 8.959 1.00 93.75 98 ALA A N 1
ATOM 768 C CA . ALA A 1 98 ? -1.061 -5.763 9.152 1.00 93.75 98 ALA A CA 1
ATOM 769 C C . ALA A 1 98 ? -1.699 -5.482 7.803 1.00 93.75 98 ALA A C 1
ATOM 771 O O . ALA A 1 98 ? -1.008 -5.456 6.787 1.00 93.75 98 ALA A O 1
ATOM 772 N N . PHE A 1 99 ? -2.997 -5.223 7.786 1.00 93.75 99 PHE A N 1
ATOM 773 C CA . PHE A 1 99 ? -3.627 -4.607 6.634 1.00 93.75 99 PHE A CA 1
ATOM 774 C C . PHE A 1 99 ? -4.178 -3.241 7.008 1.00 93.75 99 PHE A C 1
ATOM 776 O O . PHE A 1 99 ? -4.449 -2.943 8.172 1.00 93.75 99 PHE A O 1
ATOM 783 N N . ALA A 1 100 ? -4.366 -2.405 6.005 1.00 92.88 100 ALA A N 1
ATOM 784 C CA . ALA A 1 100 ? -5.016 -1.130 6.152 1.00 92.88 100 ALA A CA 1
ATOM 785 C C . ALA A 1 100 ? -5.874 -0.830 4.930 1.00 92.88 100 ALA A C 1
ATOM 787 O O . ALA A 1 100 ? -5.558 -1.243 3.817 1.00 92.88 100 ALA A O 1
ATOM 788 N N . THR A 1 101 ? -6.970 -0.120 5.149 1.00 91.88 101 THR A N 1
ATOM 789 C CA . THR A 1 101 ? -7.907 0.263 4.093 1.00 91.88 101 THR A CA 1
ATOM 790 C C . THR A 1 101 ? -8.640 1.531 4.487 1.00 91.88 101 THR A C 1
ATOM 792 O O . THR A 1 101 ? -8.744 1.862 5.672 1.00 91.88 101 THR A O 1
ATOM 795 N N . THR A 1 102 ? -9.186 2.229 3.501 1.00 90.12 102 THR A N 1
ATOM 796 C CA . THR A 1 102 ? -10.209 3.250 3.726 1.00 90.12 102 THR A CA 1
ATOM 797 C C . THR A 1 102 ? -11.596 2.634 3.643 1.00 90.12 102 THR A C 1
ATOM 799 O O . THR A 1 102 ? -11.823 1.636 2.956 1.00 90.12 102 THR A O 1
ATOM 802 N N . LEU A 1 103 ? -12.516 3.223 4.393 1.00 88.38 103 LEU A N 1
ATOM 803 C CA . LEU A 1 103 ? -13.918 2.872 4.475 1.00 88.38 103 LEU A CA 1
ATOM 804 C C . LEU A 1 103 ? -14.717 3.877 3.639 1.00 88.38 103 LEU A C 1
ATOM 806 O O . LEU A 1 103 ? -14.415 5.077 3.597 1.00 88.38 103 LEU A O 1
ATOM 810 N N . ASN A 1 104 ? -15.759 3.384 2.979 1.00 86.19 104 ASN A N 1
ATOM 811 C CA . ASN A 1 104 ? -16.704 4.218 2.236 1.00 86.19 104 ASN A CA 1
ATOM 812 C C . ASN A 1 104 ? -17.891 4.681 3.090 1.00 86.19 104 ASN A C 1
ATOM 814 O O . ASN A 1 104 ? -18.646 5.559 2.673 1.00 86.19 104 ASN A O 1
ATOM 818 N N . ARG A 1 105 ? -17.991 4.156 4.316 1.00 85.50 105 ARG A N 1
ATOM 819 C CA . ARG A 1 105 ? -18.930 4.552 5.367 1.00 85.50 105 ARG A CA 1
ATOM 820 C C . ARG A 1 105 ? -18.206 4.670 6.705 1.00 85.50 105 ARG A C 1
ATOM 822 O O . ARG A 1 105 ? -17.082 4.193 6.857 1.00 85.50 105 ARG A O 1
ATOM 829 N N . GLU A 1 106 ? -18.852 5.312 7.670 1.00 86.19 106 GLU A N 1
ATOM 830 C CA . GLU A 1 106 ? -18.310 5.428 9.022 1.00 86.19 106 GLU A CA 1
ATOM 831 C C . GLU A 1 106 ? -18.106 4.046 9.663 1.00 86.19 106 GLU A C 1
ATOM 833 O O . GLU A 1 106 ? -18.841 3.094 9.401 1.00 86.19 106 GLU A O 1
ATOM 838 N N . ILE A 1 107 ? -17.105 3.941 10.539 1.00 84.94 107 ILE A N 1
ATOM 839 C CA . ILE A 1 107 ? -16.716 2.686 11.202 1.00 84.94 107 ILE A CA 1
ATOM 840 C C . ILE A 1 107 ? -17.846 2.035 12.024 1.00 84.94 107 ILE A C 1
ATOM 842 O O . ILE A 1 107 ? -17.825 0.831 12.273 1.00 84.94 107 ILE A O 1
ATOM 846 N N . ASN A 1 108 ? -18.827 2.833 12.444 1.00 82.31 108 ASN A N 1
ATOM 847 C CA . ASN A 1 108 ? -19.993 2.451 13.235 1.00 82.31 108 ASN A CA 1
ATOM 848 C C . ASN A 1 108 ? -21.310 2.500 12.436 1.00 82.31 108 ASN A C 1
ATOM 850 O O . ASN A 1 108 ? -22.384 2.508 13.042 1.00 82.31 108 ASN A O 1
ATOM 854 N N . ASP A 1 109 ? -21.244 2.533 11.101 1.00 83.12 109 ASP A N 1
ATOM 855 C CA . ASP A 1 109 ? -22.426 2.457 10.243 1.00 83.12 109 ASP A CA 1
ATOM 856 C C . ASP A 1 109 ? -23.225 1.178 10.549 1.00 83.12 109 ASP A C 1
ATOM 858 O O . ASP A 1 109 ? -22.706 0.059 10.513 1.00 83.12 109 ASP A O 1
ATOM 862 N N . ALA A 1 110 ? -24.501 1.354 10.902 1.00 76.00 110 ALA A N 1
ATOM 863 C CA . ALA A 1 110 ? -25.358 0.266 11.365 1.00 76.00 110 ALA A CA 1
ATOM 864 C C . ALA A 1 110 ? -25.726 -0.728 10.251 1.00 76.00 110 ALA A C 1
ATOM 866 O O . ALA A 1 110 ? -26.064 -1.878 10.545 1.00 76.00 110 ALA A O 1
ATOM 867 N N . GLU A 1 111 ? -25.677 -0.291 8.992 1.00 74.50 111 GLU A N 1
ATOM 868 C CA . GLU A 1 111 ? -26.091 -1.081 7.837 1.00 74.50 111 GLU A CA 1
ATOM 869 C C . GLU A 1 111 ? -24.945 -1.948 7.312 1.00 74.50 111 GLU A C 1
ATOM 871 O O . GLU A 1 111 ? -25.198 -3.056 6.848 1.00 74.50 111 GLU A O 1
ATOM 876 N N . ASN A 1 112 ? -23.693 -1.483 7.411 1.00 65.75 112 ASN A N 1
ATOM 877 C CA . ASN A 1 112 ? -22.543 -2.140 6.787 1.00 65.75 112 ASN A CA 1
ATOM 878 C C . ASN A 1 112 ? -21.214 -1.969 7.552 1.00 65.75 112 ASN A C 1
ATOM 880 O O . ASN A 1 112 ? -20.254 -1.418 6.999 1.00 65.75 112 ASN A O 1
ATOM 884 N N . PRO A 1 113 ? -21.079 -2.464 8.794 1.00 68.56 113 PRO A N 1
ATOM 885 C CA . PRO A 1 113 ? -19.815 -2.343 9.498 1.00 68.56 113 PRO A CA 1
ATOM 886 C C . PRO A 1 113 ? -18.834 -3.386 8.973 1.00 68.56 113 PRO A C 1
ATOM 888 O O . PRO A 1 113 ? -18.897 -4.560 9.334 1.00 68.56 113 PRO A O 1
ATOM 891 N N . PHE A 1 114 ? -17.868 -2.943 8.168 1.00 79.88 114 PHE A N 1
ATOM 892 C CA . PHE A 1 114 ? -16.709 -3.751 7.776 1.00 79.88 114 PHE A CA 1
ATOM 893 C C . PHE A 1 114 ? -16.094 -4.501 8.973 1.00 79.88 114 PHE A C 1
ATOM 895 O O . PHE A 1 114 ? -15.651 -5.636 8.836 1.00 79.88 114 PHE A O 1
ATOM 902 N N . LEU A 1 115 ? -16.131 -3.913 10.169 1.00 80.88 115 LEU A N 1
ATOM 903 C CA . LEU A 1 115 ? -15.610 -4.507 11.398 1.00 80.88 115 LEU A CA 1
ATOM 904 C C . LEU A 1 115 ? -16.282 -5.823 11.829 1.00 80.88 115 LEU A C 1
ATOM 906 O O . LEU A 1 115 ? -15.636 -6.619 12.509 1.00 80.88 115 LEU A O 1
ATOM 910 N N . GLU A 1 116 ? -17.513 -6.116 11.399 1.00 81.50 116 GLU A N 1
ATOM 911 C CA . GLU A 1 116 ? -18.101 -7.448 11.611 1.00 81.50 116 GLU A CA 1
ATOM 912 C C . GLU A 1 116 ? -17.286 -8.540 10.911 1.00 81.50 116 GLU A C 1
ATOM 914 O O . GLU A 1 116 ? -17.156 -9.640 11.445 1.00 81.50 116 GLU A O 1
ATOM 919 N N . SER A 1 117 ? -16.666 -8.230 9.765 1.00 79.81 117 SER A N 1
ATOM 920 C CA . SER A 1 117 ? -15.765 -9.165 9.076 1.00 79.81 117 SER A CA 1
ATOM 921 C C . SER A 1 117 ? -14.483 -9.449 9.870 1.00 79.81 117 SER A C 1
ATOM 923 O O . SER A 1 117 ? -13.849 -10.482 9.667 1.00 79.81 117 SER A O 1
ATOM 925 N N . LEU A 1 118 ? -14.140 -8.576 10.826 1.00 82.75 118 LEU A N 1
ATOM 926 C CA . LEU A 1 118 ? -13.048 -8.775 11.782 1.00 82.75 118 LEU A CA 1
ATOM 927 C C . LEU A 1 118 ? -13.503 -9.494 13.059 1.00 82.75 118 LEU A C 1
ATOM 929 O O . LEU A 1 118 ? -12.719 -9.638 13.994 1.00 82.75 118 LEU A O 1
ATOM 933 N N . GLY A 1 119 ? -14.764 -9.930 13.128 1.00 85.25 119 GLY A N 1
ATOM 934 C CA . GLY A 1 119 ? -15.350 -10.551 14.315 1.00 85.25 119 GLY A CA 1
ATOM 935 C C . GLY A 1 119 ? -15.684 -9.564 15.437 1.00 85.25 119 GLY A C 1
ATOM 936 O O . GLY A 1 119 ? -15.947 -9.997 16.557 1.00 85.25 119 GLY A O 1
ATOM 937 N N . ILE A 1 120 ? -15.676 -8.253 15.169 1.00 85.69 120 ILE A N 1
ATOM 938 C CA . ILE A 1 120 ? -15.992 -7.226 16.166 1.00 85.69 120 ILE A CA 1
ATOM 939 C C . ILE A 1 120 ? -17.520 -7.037 16.230 1.00 85.69 120 ILE A C 1
ATOM 941 O O . ILE A 1 120 ? -18.130 -6.679 15.220 1.00 85.69 120 ILE A O 1
ATOM 945 N N . PRO A 1 121 ? -18.162 -7.227 17.400 1.00 83.06 121 PRO A N 1
ATOM 946 C CA . PRO A 1 121 ? -19.611 -7.086 17.525 1.00 83.06 121 PRO A CA 1
ATOM 947 C C . PRO A 1 121 ? -20.116 -5.652 17.283 1.00 83.06 121 PRO A C 1
ATOM 949 O O . PRO A 1 121 ? -19.546 -4.684 17.793 1.00 83.06 121 PRO A O 1
ATOM 952 N N . LYS A 1 122 ? -21.247 -5.519 16.572 1.00 77.88 122 LYS A N 1
ATOM 953 C CA . LYS A 1 122 ? -21.927 -4.239 16.273 1.00 77.88 122 LYS A CA 1
ATOM 954 C C . LYS A 1 122 ? -22.170 -3.360 17.503 1.00 77.88 122 LYS A C 1
ATOM 956 O O . LYS A 1 122 ? -21.978 -2.147 17.449 1.00 77.88 122 LYS A O 1
ATOM 961 N N . ASP A 1 123 ? -22.573 -3.956 18.623 1.00 82.44 123 ASP A N 1
ATOM 962 C CA . ASP A 1 123 ? -22.877 -3.242 19.870 1.00 82.44 123 ASP A CA 1
ATOM 963 C C . ASP A 1 123 ? -21.633 -2.629 20.538 1.00 82.44 123 ASP A C 1
ATOM 965 O O . ASP A 1 123 ? -21.762 -1.765 21.406 1.00 82.44 123 ASP A O 1
ATOM 969 N N . LYS A 1 124 ? -20.428 -3.031 20.114 1.00 84.00 124 LYS A N 1
ATOM 970 C CA . LYS A 1 124 ? -19.150 -2.527 20.635 1.00 84.00 124 LYS A CA 1
ATOM 971 C C . LYS A 1 124 ? -18.546 -1.401 19.797 1.00 84.00 124 LYS A C 1
ATOM 973 O O . LYS A 1 124 ? -17.694 -0.676 20.305 1.00 84.00 124 LYS A O 1
ATOM 978 N N . LEU A 1 125 ? -19.010 -1.186 18.565 1.00 75.62 125 LEU A N 1
ATOM 979 C CA . LEU A 1 125 ? -18.386 -0.259 17.605 1.00 75.62 125 LEU A CA 1
ATOM 980 C C . LEU A 1 125 ? -18.290 1.184 18.110 1.00 75.62 125 LEU A C 1
ATOM 982 O O . LEU A 1 125 ? -17.249 1.822 17.980 1.00 75.62 125 LEU A O 1
ATOM 986 N N . ASN A 1 126 ? -19.341 1.670 18.772 1.00 74.44 126 ASN A N 1
ATOM 987 C CA . ASN A 1 126 ? -19.388 3.027 19.332 1.00 74.44 126 ASN A CA 1
ATOM 988 C C . ASN A 1 126 ? -18.472 3.227 20.551 1.00 74.44 126 ASN A C 1
ATOM 990 O O . ASN A 1 126 ? -18.338 4.347 21.046 1.00 74.44 126 ASN A O 1
ATOM 994 N N . ILE A 1 127 ? -17.896 2.147 21.078 1.00 80.31 127 ILE A N 1
ATOM 995 C CA . ILE A 1 127 ? -17.153 2.138 22.340 1.00 80.31 127 ILE A CA 1
ATOM 996 C C . ILE A 1 127 ? -15.667 1.894 22.098 1.00 80.31 127 ILE A C 1
ATOM 998 O O . ILE A 1 127 ? -14.836 2.484 22.782 1.00 80.31 127 ILE A O 1
ATOM 1002 N N . ILE A 1 128 ? -15.321 1.077 21.102 1.00 85.56 128 ILE A N 1
ATOM 1003 C CA . ILE A 1 128 ? -13.939 0.627 20.934 1.00 85.56 128 ILE A CA 1
ATOM 1004 C C . ILE A 1 128 ? -13.015 1.710 20.384 1.00 85.56 128 ILE A C 1
ATOM 1006 O O . ILE A 1 128 ? -11.893 1.817 20.853 1.00 85.56 128 ILE A O 1
ATOM 1010 N N . CYS A 1 129 ? -13.462 2.549 19.450 1.00 85.75 129 CYS A N 1
ATOM 1011 C CA . CYS A 1 129 ? -12.616 3.564 18.812 1.00 85.75 129 CYS A CA 1
ATOM 1012 C C . CYS A 1 129 ? -12.922 4.974 19.347 1.00 85.75 129 CYS A C 1
ATOM 1014 O O . CYS A 1 129 ? -13.103 5.921 18.580 1.00 85.75 129 CYS A O 1
ATOM 1016 N N . GLN A 1 130 ? -13.034 5.116 20.672 1.00 76.25 130 GLN A N 1
ATOM 1017 C CA . GLN A 1 130 ? -13.295 6.403 21.319 1.00 76.25 130 GLN A CA 1
ATOM 1018 C C . GLN A 1 130 ? -11.993 7.188 21.511 1.00 76.25 130 GLN A C 1
ATOM 1020 O O . GLN A 1 130 ? -11.169 6.870 22.362 1.00 76.25 130 GLN A O 1
ATOM 1025 N N . GLY A 1 131 ? -11.812 8.257 20.739 1.00 70.12 131 GLY A N 1
ATOM 1026 C CA . GLY A 1 131 ? -10.676 9.158 20.897 1.00 70.12 131 GLY A CA 1
ATOM 1027 C C . GLY A 1 131 ? -10.845 10.424 20.073 1.00 70.12 131 GLY A C 1
ATOM 1028 O O . GLY A 1 131 ? -11.443 10.404 19.000 1.00 70.12 131 GLY A O 1
ATOM 1029 N N . ASN A 1 132 ? -10.323 11.544 20.578 1.00 66.81 132 ASN A N 1
ATOM 1030 C CA . ASN A 1 132 ? -10.316 12.781 19.809 1.00 66.81 132 ASN A CA 1
ATOM 1031 C C . ASN A 1 132 ? -9.156 12.730 18.810 1.00 66.81 132 ASN A C 1
ATOM 1033 O O . ASN A 1 132 ? -8.013 13.061 19.134 1.00 66.81 132 ASN A O 1
ATOM 1037 N N . ALA A 1 133 ? -9.450 12.251 17.607 1.00 62.44 133 ALA A N 1
ATOM 1038 C CA . ALA A 1 133 ? -8.510 12.095 16.509 1.00 62.44 133 ALA A CA 1
ATOM 1039 C C . ALA A 1 133 ? -8.185 13.441 15.846 1.00 62.44 133 ALA A C 1
ATOM 1041 O O . ALA A 1 133 ? -8.315 13.590 14.636 1.00 62.44 133 ALA A O 1
ATOM 1042 N N . ASN A 1 134 ? -7.744 14.425 16.633 1.00 63.00 134 ASN A N 1
ATOM 1043 C CA . ASN A 1 134 ? -7.521 15.804 16.193 1.00 63.00 134 ASN A CA 1
ATOM 1044 C C . ASN A 1 134 ? -6.541 15.964 15.013 1.00 63.00 134 ASN A C 1
ATOM 1046 O O . ASN A 1 134 ? -6.317 17.111 14.658 1.00 63.00 134 ASN A O 1
ATOM 1050 N N . ASN A 1 135 ? -5.934 14.887 14.475 1.00 64.31 135 ASN A N 1
ATOM 1051 C CA . ASN A 1 135 ? -5.442 14.734 13.089 1.00 64.31 135 ASN A CA 1
ATOM 1052 C C . ASN A 1 135 ? -4.747 13.365 12.866 1.00 64.31 135 ASN A C 1
ATOM 1054 O O . ASN A 1 135 ? -3.638 13.305 12.335 1.00 64.31 135 ASN A O 1
ATOM 1058 N N . GLY A 1 136 ? -5.317 12.241 13.314 1.00 83.19 136 GLY A N 1
ATOM 1059 C CA . GLY A 1 136 ? -4.608 10.967 13.152 1.00 83.19 136 GLY A CA 1
ATOM 1060 C C . GLY A 1 136 ? -5.352 9.727 13.610 1.00 83.19 136 GLY A C 1
ATOM 1061 O O . GLY A 1 136 ? -6.540 9.756 13.904 1.00 83.19 136 GLY A O 1
ATOM 1062 N N . TYR A 1 137 ? -4.617 8.625 13.667 1.00 88.19 137 TYR A N 1
ATOM 1063 C CA . TYR A 1 137 ? -5.145 7.343 14.105 1.00 88.19 137 TYR A CA 1
ATOM 1064 C C . TYR A 1 137 ? -5.278 7.280 15.630 1.00 88.19 137 TYR A C 1
ATOM 1066 O O . TYR A 1 137 ? -4.358 7.654 16.360 1.00 88.19 137 TYR A O 1
ATOM 1074 N N . VAL A 1 138 ? -6.413 6.762 16.090 1.00 88.56 138 VAL A N 1
ATOM 1075 C CA . VAL A 1 138 ? -6.666 6.363 17.475 1.00 88.56 138 VAL A CA 1
ATOM 1076 C C . VAL A 1 138 ? -6.610 4.846 17.571 1.00 88.56 138 VAL A C 1
ATOM 1078 O O . VAL A 1 138 ? -7.102 4.151 16.685 1.00 88.56 138 VAL A O 1
ATOM 1081 N N . GLU A 1 139 ? -5.989 4.329 18.623 1.00 90.62 139 GLU A N 1
ATOM 1082 C CA . GLU A 1 139 ? -6.017 2.899 18.924 1.00 90.62 139 GLU A CA 1
ATOM 1083 C C . GLU A 1 139 ? -7.379 2.530 19.512 1.00 90.62 139 GLU A C 1
ATOM 1085 O O . GLU A 1 139 ? -7.881 3.212 20.409 1.00 90.62 139 GLU A O 1
ATOM 1090 N N . CYS A 1 140 ? -7.988 1.475 18.983 1.00 90.94 140 CYS A N 1
ATOM 1091 C CA . CYS A 1 140 ? -9.274 0.981 19.432 1.00 90.94 140 CYS A CA 1
ATOM 1092 C C . CYS A 1 140 ? -9.092 -0.080 20.526 1.00 90.94 140 CYS A C 1
ATOM 1094 O O . CYS A 1 140 ? -8.266 -0.983 20.407 1.00 90.94 140 CYS A O 1
ATOM 1096 N N . ALA A 1 141 ? -9.906 -0.003 21.577 1.00 91.00 141 ALA A N 1
ATOM 1097 C CA . ALA A 1 141 ? -9.897 -0.912 22.720 1.00 91.00 141 ALA A CA 1
ATOM 1098 C C . ALA A 1 141 ? -10.516 -2.281 22.362 1.00 91.00 141 ALA A C 1
ATOM 1100 O O . ALA A 1 141 ? -11.694 -2.540 22.618 1.00 91.00 141 ALA A O 1
ATOM 1101 N N . LEU A 1 142 ? -9.734 -3.153 21.713 1.00 90.31 142 LEU A N 1
ATOM 1102 C CA . LEU A 1 142 ? -10.183 -4.494 21.307 1.00 90.31 142 LEU A CA 1
ATOM 1103 C C . LEU A 1 142 ? -10.307 -5.488 22.473 1.00 90.31 142 LEU A C 1
ATOM 1105 O O . LEU A 1 142 ? -11.034 -6.477 22.352 1.00 90.31 142 LEU A O 1
ATOM 1109 N N . ASP A 1 143 ? -9.685 -5.209 23.617 1.00 87.88 143 ASP A N 1
ATOM 1110 C CA . ASP A 1 143 ? -9.738 -6.022 24.839 1.00 87.88 143 ASP A CA 1
ATOM 1111 C C . ASP A 1 143 ? -11.176 -6.340 25.291 1.00 87.88 143 ASP A C 1
ATOM 1113 O O . ASP A 1 143 ? -11.463 -7.436 25.773 1.00 87.88 143 ASP A O 1
ATOM 1117 N N . GLN A 1 144 ? -12.114 -5.421 25.054 1.00 83.62 144 GLN A N 1
ATOM 1118 C CA . GLN A 1 144 ? -13.530 -5.577 25.410 1.00 83.62 144 GLN A CA 1
ATOM 1119 C C . GLN A 1 144 ? -14.353 -6.408 24.415 1.00 83.62 144 GLN A C 1
ATOM 1121 O O . GLN A 1 144 ? -15.534 -6.675 24.660 1.00 83.62 144 GLN A O 1
ATOM 1126 N N . THR A 1 145 ? -13.765 -6.783 23.279 1.00 87.06 145 THR A N 1
ATOM 1127 C CA . THR A 1 145 ? -14.459 -7.473 22.178 1.00 87.06 145 THR A CA 1
ATOM 1128 C C . THR A 1 145 ? -14.136 -8.961 22.105 1.00 87.06 145 THR A C 1
ATOM 1130 O O . THR A 1 145 ? -14.863 -9.707 21.457 1.00 87.06 145 THR A O 1
ATOM 1133 N N . GLY A 1 146 ? -13.058 -9.398 22.764 1.00 87.25 146 GLY A N 1
ATOM 1134 C CA . GLY A 1 146 ? -12.505 -10.740 22.583 1.00 87.25 146 GLY A CA 1
ATOM 1135 C C . GLY A 1 146 ? -11.789 -10.929 21.242 1.00 87.25 146 GLY A C 1
ATOM 1136 O O . GLY A 1 146 ? -11.407 -12.055 20.930 1.00 87.25 146 GLY A O 1
ATOM 1137 N N . VAL A 1 147 ? -11.601 -9.852 20.464 1.00 88.12 147 VAL A N 1
ATOM 1138 C CA . VAL A 1 147 ? -10.844 -9.874 19.212 1.00 88.12 147 VAL A CA 1
ATOM 1139 C C . VAL A 1 147 ? -9.357 -9.641 19.474 1.00 88.12 147 VAL A C 1
ATOM 1141 O O . VAL A 1 147 ? -9.028 -8.641 20.108 1.00 88.12 147 VAL A O 1
ATOM 1144 N N . PRO A 1 148 ? -8.447 -10.537 19.033 1.00 89.62 148 PRO A N 1
ATOM 1145 C CA . PRO A 1 148 ? -7.026 -10.363 19.249 1.00 89.62 148 PRO A CA 1
ATOM 1146 C C . PRO A 1 148 ? -6.458 -9.318 18.291 1.00 89.62 148 PRO A C 1
ATOM 1148 O O . PRO A 1 148 ? -7.016 -9.041 17.219 1.00 89.62 148 PRO A O 1
ATOM 1151 N N . GLY A 1 149 ? -5.290 -8.817 18.679 1.00 91.38 149 GLY A N 1
ATOM 1152 C CA . GLY A 1 149 ? -4.494 -7.902 17.885 1.00 91.38 149 GLY A CA 1
ATOM 1153 C C . GLY A 1 149 ? -4.763 -6.438 18.207 1.00 91.38 149 GLY A C 1
ATOM 1154 O O . GLY A 1 149 ? -5.207 -6.091 19.303 1.00 91.38 149 GLY A O 1
ATOM 1155 N N . SER A 1 150 ? -4.482 -5.586 17.229 1.00 92.44 150 SER A N 1
ATOM 1156 C CA . SER A 1 150 ? -4.560 -4.134 17.350 1.00 92.44 150 SER A CA 1
ATOM 1157 C C . SER A 1 150 ? -5.344 -3.559 16.179 1.00 92.44 150 SER A C 1
ATOM 1159 O O . SER A 1 150 ? -5.103 -3.908 15.023 1.00 92.44 150 SER A O 1
ATOM 1161 N N . LEU A 1 151 ? -6.273 -2.652 16.480 1.00 92.38 151 LEU A N 1
ATOM 1162 C CA . LEU A 1 151 ? -7.027 -1.884 15.494 1.00 92.38 151 LEU A CA 1
ATOM 1163 C C . LEU A 1 151 ? -6.759 -0.402 15.726 1.00 92.38 151 LEU A C 1
ATOM 1165 O O . LEU A 1 151 ? -6.916 0.094 16.836 1.00 92.38 151 LEU A O 1
ATOM 1169 N N . TYR A 1 152 ? -6.409 0.308 14.666 1.00 92.38 152 TYR A N 1
ATOM 1170 C CA . TYR A 1 152 ? -6.263 1.754 14.657 1.00 92.38 152 TYR A CA 1
ATOM 1171 C C . TYR A 1 152 ? -7.280 2.348 13.689 1.00 92.38 152 TYR A C 1
ATOM 1173 O O . TYR A 1 152 ? -7.453 1.818 12.595 1.00 92.38 152 TYR A O 1
ATOM 1181 N N . TYR A 1 153 ? -7.915 3.461 14.051 1.00 91.12 153 TYR A N 1
ATOM 1182 C CA . TYR A 1 153 ? -8.900 4.150 13.216 1.00 91.12 153 TYR A CA 1
ATOM 1183 C C . TYR A 1 153 ? -8.577 5.636 13.071 1.00 91.12 153 TYR A C 1
ATOM 1185 O O . TYR A 1 153 ? -8.295 6.306 14.060 1.00 91.12 153 TYR A O 1
ATOM 1193 N N . ASN A 1 154 ? -8.645 6.169 11.853 1.00 89.44 154 ASN A N 1
ATOM 1194 C CA . ASN A 1 154 ? -8.557 7.599 11.582 1.00 89.44 154 ASN A CA 1
ATOM 1195 C C . ASN A 1 154 ? -9.894 8.101 11.003 1.00 89.44 154 ASN A C 1
ATOM 1197 O O . ASN A 1 154 ? -10.179 7.842 9.832 1.00 89.44 154 ASN A O 1
ATOM 1201 N N . PRO A 1 155 ? -10.708 8.840 11.780 1.00 86.50 155 PRO A N 1
ATOM 1202 C CA . PRO A 1 155 ? -12.002 9.333 11.317 1.00 86.50 155 PRO A CA 1
ATOM 1203 C C . PRO A 1 155 ? -11.898 10.399 10.224 1.00 86.50 155 PRO A C 1
ATOM 1205 O O . PRO A 1 155 ? -12.803 10.481 9.400 1.00 86.50 155 PRO A O 1
ATOM 1208 N N . SER A 1 156 ? -10.813 11.181 10.163 1.00 84.12 156 SER A N 1
ATOM 1209 C CA . SER A 1 156 ? -10.677 12.265 9.176 1.00 84.12 156 SER A CA 1
ATOM 1210 C C . SER A 1 156 ? -10.605 11.746 7.740 1.00 84.12 156 SER A C 1
ATOM 1212 O O . SER A 1 156 ? -11.089 12.406 6.825 1.00 84.12 156 SER A O 1
ATOM 1214 N N . ILE A 1 157 ? -10.031 10.556 7.549 1.00 85.06 157 ILE A N 1
ATOM 1215 C CA . ILE A 1 157 ? -9.919 9.892 6.238 1.00 85.06 157 ILE A CA 1
ATOM 1216 C C . ILE A 1 157 ? -10.689 8.566 6.181 1.00 85.06 157 ILE A C 1
ATOM 1218 O O . ILE A 1 157 ? -10.590 7.832 5.200 1.00 85.06 157 ILE A O 1
ATOM 1222 N N . MET A 1 158 ? -11.473 8.273 7.225 1.00 88.56 158 MET A N 1
ATOM 1223 C CA . MET A 1 158 ? -12.222 7.029 7.420 1.00 88.56 158 MET A CA 1
ATOM 1224 C C . MET A 1 158 ? -11.372 5.791 7.133 1.00 88.56 158 MET A C 1
ATOM 1226 O O . MET A 1 158 ? -11.766 4.938 6.351 1.00 88.56 158 MET A O 1
ATOM 1230 N N . SER A 1 159 ? -10.181 5.692 7.714 1.00 90.75 159 SER A N 1
ATOM 1231 C CA . SER A 1 159 ? -9.275 4.572 7.452 1.00 90.75 159 SER A CA 1
ATOM 1232 C C . SER A 1 159 ? -9.002 3.749 8.693 1.00 90.75 159 SER A C 1
ATOM 1234 O O . SER A 1 159 ? -9.023 4.254 9.815 1.00 90.75 159 SER A O 1
ATOM 1236 N N . ILE A 1 160 ? -8.711 2.472 8.485 1.00 92.56 160 ILE A N 1
ATOM 1237 C CA . ILE A 1 160 ? -8.340 1.540 9.542 1.00 92.56 160 ILE A CA 1
ATOM 1238 C C . ILE A 1 160 ? -6.991 0.898 9.2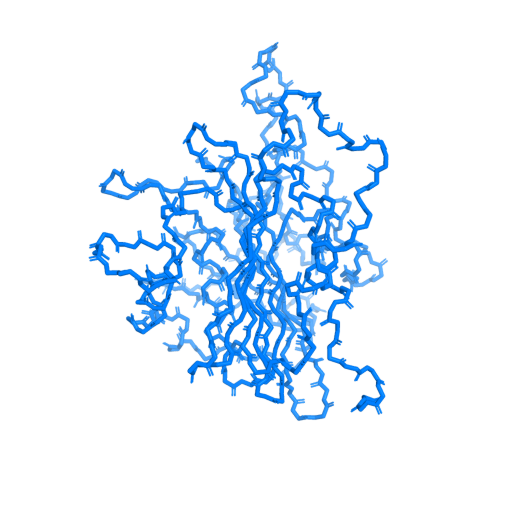48 1.00 92.56 160 ILE A C 1
ATOM 1240 O O . ILE A 1 160 ? -6.624 0.719 8.089 1.00 92.56 160 ILE A O 1
ATOM 1244 N N . ILE A 1 161 ? -6.284 0.520 10.308 1.00 93.88 161 ILE A N 1
ATOM 1245 C CA . ILE A 1 161 ? -5.140 -0.390 10.261 1.00 93.88 161 ILE A CA 1
ATOM 1246 C C . ILE A 1 161 ? -5.415 -1.499 11.268 1.00 93.88 161 ILE A C 1
ATOM 1248 O O . ILE A 1 161 ? -5.674 -1.208 12.433 1.00 93.88 161 ILE A O 1
ATOM 1252 N N . TYR A 1 162 ? -5.363 -2.751 10.835 1.00 93.50 162 TYR A N 1
ATOM 1253 C CA . TYR A 1 162 ? -5.578 -3.912 11.687 1.00 93.50 162 TYR A CA 1
ATOM 1254 C C . TYR A 1 162 ? -4.421 -4.896 11.559 1.00 93.50 162 TYR A C 1
ATOM 1256 O O . TYR A 1 162 ? -3.967 -5.197 10.457 1.00 93.50 162 TYR A O 1
ATOM 1264 N N . SER A 1 163 ? -3.986 -5.438 12.688 1.00 93.12 163 SER A N 1
ATOM 1265 C CA . SER A 1 163 ? -3.095 -6.594 12.757 1.00 93.12 163 SER A CA 1
ATOM 1266 C C . SER A 1 163 ? -3.655 -7.569 13.776 1.00 93.12 163 SER A C 1
ATOM 1268 O O . SER A 1 163 ? -4.146 -7.143 14.820 1.00 93.12 163 SER A O 1
ATOM 1270 N N . LYS A 1 164 ? -3.602 -8.865 13.466 1.00 90.44 164 LYS A N 1
ATOM 1271 C CA . LYS A 1 164 ? -4.059 -9.931 14.367 1.00 90.44 164 LYS A CA 1
ATOM 1272 C C . LYS A 1 164 ? -2.952 -10.336 15.338 1.00 90.44 164 LYS A C 1
ATOM 1274 O O . LYS A 1 164 ? -3.227 -10.832 16.429 1.00 90.44 164 LYS 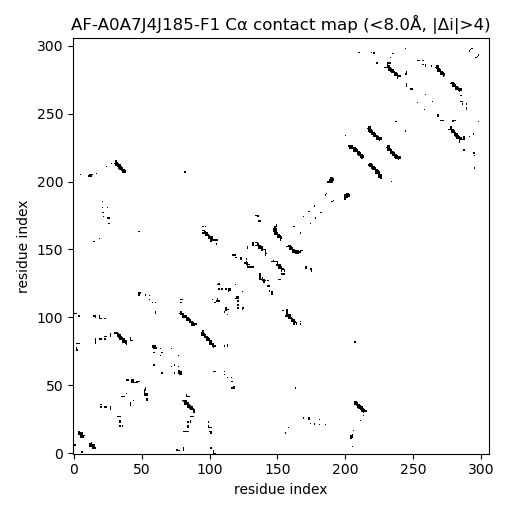A O 1
ATOM 1279 N N . GLU A 1 165 ? -1.710 -10.172 14.907 1.00 89.56 165 GLU A N 1
ATOM 1280 C CA . GLU A 1 165 ? -0.507 -10.556 15.612 1.00 89.56 165 GLU A CA 1
ATOM 1281 C C . GLU A 1 165 ? -0.248 -9.629 16.803 1.00 89.56 165 GLU A C 1
ATOM 1283 O O . GLU A 1 165 ? -0.249 -8.400 16.697 1.00 89.56 165 GLU A O 1
ATOM 1288 N N . GLU A 1 166 ? 0.013 -10.232 17.961 1.00 82.12 166 GLU A N 1
ATOM 1289 C CA . GLU A 1 166 ? 0.460 -9.488 19.132 1.00 82.12 166 GLU A CA 1
ATOM 1290 C C . GLU A 1 166 ? 1.830 -8.848 18.855 1.00 82.12 166 GLU A C 1
ATOM 1292 O O . GLU A 1 166 ? 2.713 -9.453 18.248 1.00 82.12 166 GLU A O 1
ATOM 1297 N N . GLY A 1 167 ? 2.018 -7.604 19.300 1.00 78.25 167 GLY A N 1
ATOM 1298 C CA . GLY A 1 167 ? 3.269 -6.864 19.104 1.00 78.25 167 GLY A CA 1
ATOM 1299 C C . GLY A 1 167 ? 3.290 -5.947 17.880 1.00 78.25 167 GLY A C 1
ATOM 1300 O O . GLY A 1 167 ? 4.231 -5.163 17.735 1.00 78.25 167 GLY A O 1
ATOM 1301 N N . PHE A 1 168 ? 2.242 -5.947 17.050 1.00 86.00 168 PHE A N 1
ATOM 1302 C CA . PHE A 1 168 ? 2.027 -4.867 16.091 1.00 86.00 168 PHE A CA 1
ATOM 1303 C C . PHE A 1 168 ? 1.531 -3.605 16.815 1.00 86.00 168 PHE A C 1
ATOM 1305 O O . PHE A 1 168 ? 0.345 -3.293 16.851 1.00 86.00 168 PHE A O 1
ATOM 1312 N N . ALA A 1 169 ? 2.465 -2.879 17.428 1.00 83.69 169 ALA A N 1
ATOM 1313 C CA . ALA A 1 169 ? 2.202 -1.588 18.044 1.00 83.69 169 ALA A CA 1
ATOM 1314 C C . ALA A 1 169 ? 2.682 -0.478 17.113 1.00 83.69 169 ALA A C 1
ATOM 1316 O O . ALA A 1 169 ? 3.880 -0.361 16.834 1.00 83.69 169 ALA A O 1
ATOM 1317 N N . ILE A 1 170 ? 1.763 0.369 16.652 1.00 81.50 170 ILE A N 1
ATOM 1318 C CA . ILE A 1 170 ? 2.164 1.559 15.913 1.00 81.50 170 ILE A CA 1
ATOM 1319 C C . ILE A 1 170 ? 2.354 2.706 16.895 1.00 81.50 170 ILE A C 1
ATOM 1321 O O . ILE A 1 170 ? 1.433 3.098 17.606 1.00 81.50 170 ILE A O 1
ATOM 1325 N N . ASN A 1 171 ? 3.551 3.292 16.902 1.00 79.06 171 ASN A N 1
ATOM 1326 C CA . ASN A 1 171 ? 3.811 4.485 17.694 1.00 79.06 171 ASN A CA 1
ATOM 1327 C C . ASN A 1 171 ? 2.850 5.616 17.257 1.00 79.06 171 ASN A C 1
ATOM 1329 O O . ASN A 1 171 ? 2.942 6.073 16.113 1.00 79.06 171 ASN A O 1
ATOM 1333 N N . PRO A 1 172 ? 1.975 6.136 18.141 1.00 70.00 172 PRO A N 1
ATOM 1334 C CA . PRO A 1 172 ? 1.009 7.173 17.773 1.00 70.00 172 PRO A CA 1
ATOM 1335 C C . PRO A 1 172 ? 1.666 8.436 17.205 1.00 70.00 172 PRO A C 1
ATOM 1337 O O . PRO A 1 172 ? 1.101 9.096 16.337 1.00 70.00 172 PRO A O 1
ATOM 1340 N N . SER A 1 173 ? 2.894 8.754 17.634 1.00 70.88 173 SER A N 1
ATOM 1341 C CA . SER A 1 173 ? 3.647 9.896 17.099 1.00 70.88 173 SER A CA 1
ATOM 1342 C C . SER A 1 173 ? 4.105 9.697 15.648 1.00 70.88 173 SER A C 1
ATOM 1344 O O . SER A 1 173 ? 4.224 10.680 14.916 1.00 70.88 173 SER A O 1
ATOM 1346 N N . LEU A 1 174 ? 4.305 8.446 15.214 1.00 70.06 174 LEU A N 1
ATOM 1347 C CA . LEU A 1 174 ? 4.570 8.078 13.820 1.00 70.06 174 LEU A CA 1
ATOM 1348 C C . LEU A 1 174 ? 3.281 8.174 12.986 1.00 70.06 174 LEU A C 1
ATOM 1350 O O . LEU A 1 174 ? 3.284 8.693 11.876 1.00 70.06 174 LEU A O 1
ATOM 1354 N N . LEU A 1 175 ? 2.135 7.777 13.544 1.00 66.56 175 LEU A N 1
ATOM 1355 C CA . LEU A 1 175 ? 0.846 7.905 12.851 1.00 66.56 175 LEU A CA 1
ATOM 1356 C C . LEU A 1 175 ? 0.383 9.354 12.709 1.00 66.56 175 LEU A C 1
ATOM 1358 O O . LEU A 1 175 ? -0.182 9.710 11.679 1.00 66.56 175 LEU A O 1
ATOM 1362 N N . GLN A 1 176 ? 0.659 10.201 13.698 1.00 66.06 176 GLN A N 1
ATOM 1363 C CA . GLN A 1 176 ? 0.314 11.624 13.656 1.00 66.06 176 GLN A CA 1
ATOM 1364 C C . GLN A 1 176 ? 1.219 12.432 12.720 1.00 66.06 176 GLN A C 1
ATOM 1366 O O . GLN A 1 176 ? 0.815 13.475 12.213 1.00 66.06 176 GLN A O 1
ATOM 1371 N N . ARG A 1 177 ? 2.449 11.973 12.473 1.00 64.50 177 ARG A N 1
ATOM 1372 C CA . ARG A 1 177 ? 3.388 12.640 11.569 1.00 64.50 177 ARG A CA 1
ATOM 1373 C C . ARG A 1 177 ? 3.417 11.881 10.262 1.00 64.50 177 ARG A C 1
ATOM 1375 O O . ARG A 1 177 ? 4.059 10.849 10.190 1.00 64.50 177 ARG A O 1
ATOM 1382 N N . ILE A 1 178 ? 2.756 12.363 9.208 1.00 61.31 178 ILE A N 1
ATOM 1383 C CA . ILE A 1 178 ? 3.288 12.025 7.881 1.00 61.31 178 ILE A CA 1
ATOM 1384 C C . ILE A 1 178 ? 4.614 12.776 7.825 1.00 61.31 178 ILE A C 1
ATOM 1386 O O . ILE A 1 178 ? 4.627 14.008 7.772 1.00 61.31 178 ILE A O 1
ATOM 1390 N N . ALA A 1 179 ? 5.726 12.069 7.998 1.00 58.16 179 ALA A N 1
ATOM 1391 C CA . ALA A 1 179 ? 7.017 12.725 8.022 1.00 58.16 179 ALA A CA 1
ATOM 1392 C C . ALA A 1 179 ? 7.204 13.417 6.668 1.00 58.16 179 ALA A C 1
ATOM 1394 O O . ALA A 1 179 ? 6.953 12.823 5.618 1.00 58.16 179 ALA A O 1
ATOM 1395 N N . GLN A 1 180 ? 7.656 14.675 6.667 1.00 62.31 180 GLN A N 1
ATOM 1396 C CA . GLN A 1 180 ? 7.945 15.393 5.421 1.00 62.31 180 GLN A CA 1
ATOM 1397 C C . GLN A 1 180 ? 8.894 14.580 4.523 1.00 62.31 180 GLN A C 1
ATOM 1399 O O . GLN A 1 180 ? 8.819 14.687 3.308 1.00 62.31 180 GLN A O 1
ATOM 1404 N N . SER A 1 181 ? 9.743 13.725 5.107 1.00 56.44 181 SER A N 1
ATOM 1405 C CA . SER A 1 181 ? 10.583 12.761 4.392 1.00 56.44 181 SER A CA 1
ATOM 1406 C C . SER A 1 181 ? 9.788 11.721 3.604 1.00 56.44 181 SER A C 1
ATOM 1408 O O . SER A 1 181 ? 10.161 11.439 2.476 1.00 56.44 181 SER A O 1
ATOM 1410 N N . THR A 1 182 ? 8.692 11.187 4.142 1.00 58.78 182 THR A N 1
ATOM 1411 C CA . THR A 1 182 ? 7.797 10.249 3.448 1.00 58.78 182 THR A CA 1
ATOM 1412 C C . THR A 1 182 ? 7.024 10.969 2.359 1.00 58.78 182 THR A C 1
ATOM 1414 O O . THR A 1 182 ? 6.973 10.499 1.230 1.00 58.78 182 THR A O 1
ATOM 1417 N N . VAL A 1 183 ? 6.498 12.163 2.658 1.00 63.91 183 VAL A N 1
ATOM 1418 C CA . VAL A 1 183 ? 5.868 13.013 1.637 1.00 63.91 183 VAL A CA 1
ATOM 1419 C C . VAL A 1 183 ? 6.853 13.296 0.509 1.00 63.91 183 VAL A C 1
ATOM 1421 O O . VAL A 1 183 ? 6.498 13.159 -0.651 1.00 63.91 183 VAL A O 1
ATOM 1424 N N . ASN A 1 184 ? 8.095 13.660 0.827 1.00 63.19 184 ASN A N 1
ATOM 1425 C CA . ASN A 1 184 ? 9.127 13.939 -0.166 1.00 63.19 184 ASN A CA 1
ATOM 1426 C C . ASN A 1 184 ? 9.517 12.678 -0.935 1.00 63.19 184 ASN A C 1
ATOM 1428 O O . ASN A 1 184 ? 9.590 12.735 -2.151 1.00 63.19 184 ASN A O 1
ATOM 1432 N N . TYR A 1 185 ? 9.691 11.544 -0.257 1.00 63.91 185 TYR A N 1
ATOM 1433 C CA . TYR A 1 185 ? 9.968 10.258 -0.889 1.00 63.91 185 TYR A CA 1
ATOM 1434 C C . TYR A 1 185 ? 8.879 9.895 -1.890 1.00 63.91 185 TYR A C 1
ATOM 1436 O O . TYR A 1 185 ? 9.189 9.563 -3.023 1.00 63.91 185 TYR A O 1
ATOM 1444 N N . PHE A 1 186 ? 7.607 10.035 -1.518 1.00 65.31 186 PHE A N 1
ATOM 1445 C CA . PHE A 1 186 ? 6.490 9.781 -2.417 1.00 65.31 186 PHE A CA 1
ATOM 1446 C C . PHE A 1 186 ? 6.257 10.899 -3.433 1.00 65.31 186 PHE A C 1
ATOM 1448 O O . PHE A 1 186 ? 5.667 10.631 -4.465 1.00 65.31 186 PHE A O 1
ATOM 1455 N N . LYS A 1 187 ? 6.728 12.128 -3.212 1.00 64.06 187 LYS A N 1
ATOM 1456 C CA . LYS A 1 187 ? 6.788 13.170 -4.252 1.00 64.06 187 LYS A CA 1
ATOM 1457 C C . LYS A 1 187 ? 7.881 12.875 -5.278 1.00 64.06 187 LYS A C 1
ATOM 1459 O O . LYS A 1 187 ? 7.675 13.133 -6.456 1.00 64.06 187 LYS A O 1
ATOM 1464 N N . THR A 1 188 ? 9.009 12.311 -4.853 1.00 62.66 188 THR A N 1
ATOM 1465 C CA . THR A 1 188 ? 10.052 11.774 -5.740 1.00 62.66 188 THR A CA 1
ATOM 1466 C C . THR A 1 188 ? 9.595 10.474 -6.393 1.00 62.66 188 THR A C 1
ATOM 1468 O O . THR A 1 188 ? 9.952 10.184 -7.528 1.00 62.66 188 THR A O 1
ATOM 1471 N N . LEU A 1 189 ? 8.777 9.681 -5.706 1.00 60.84 189 LEU A N 1
ATOM 1472 C CA . LEU A 1 189 ? 8.175 8.512 -6.311 1.00 60.84 189 LEU A CA 1
ATOM 1473 C C . LEU A 1 189 ? 7.168 8.972 -7.353 1.00 60.84 189 LEU A C 1
ATOM 1475 O O . LEU A 1 189 ? 7.351 8.627 -8.490 1.00 60.84 189 LEU A O 1
ATOM 1479 N N . PHE A 1 190 ? 6.194 9.811 -7.017 1.00 61.56 190 PHE A N 1
ATOM 1480 C CA . PHE A 1 190 ? 5.019 10.104 -7.841 1.00 61.56 190 PHE A CA 1
ATOM 1481 C C . PHE A 1 190 ? 5.064 11.406 -8.654 1.00 61.56 190 PHE A C 1
ATOM 1483 O O . PHE A 1 190 ? 4.074 11.777 -9.285 1.00 61.56 190 PHE A O 1
ATOM 1490 N N . GLY A 1 191 ? 6.208 12.087 -8.663 1.00 54.75 191 GLY A N 1
ATOM 1491 C CA . GLY A 1 191 ? 6.463 13.231 -9.527 1.00 54.75 191 GLY A CA 1
ATOM 1492 C C . GLY A 1 191 ? 5.694 14.479 -9.114 1.00 54.75 191 GLY A C 1
ATOM 1493 O O . GLY A 1 191 ? 4.732 14.862 -9.767 1.00 54.75 191 GLY A O 1
ATOM 1494 N N . ALA A 1 192 ? 6.169 15.172 -8.079 1.00 43.59 192 ALA A N 1
ATOM 1495 C CA . ALA A 1 192 ? 5.910 16.606 -7.977 1.00 43.59 192 ALA A CA 1
ATOM 1496 C C . ALA A 1 192 ? 6.874 17.348 -8.917 1.00 43.59 192 ALA A C 1
ATOM 1498 O O . ALA A 1 192 ? 8.072 17.071 -8.896 1.00 43.59 192 ALA A O 1
ATOM 1499 N N . GLU A 1 193 ? 6.348 18.265 -9.735 1.00 42.88 193 GLU A N 1
ATOM 1500 C CA . GLU A 1 193 ? 7.073 19.098 -10.703 1.00 42.88 193 GLU A CA 1
ATOM 1501 C C . GLU A 1 193 ? 8.435 19.598 -10.187 1.00 42.88 193 GLU A C 1
ATOM 1503 O O . GLU A 1 193 ? 8.511 20.626 -9.522 1.00 42.88 193 GLU A O 1
ATOM 1508 N N . GLN A 1 194 ? 9.522 18.916 -10.551 1.00 36.00 194 GLN A N 1
ATOM 1509 C CA . GLN A 1 194 ? 10.737 19.542 -11.068 1.00 36.00 194 GLN A CA 1
ATOM 1510 C C . GLN A 1 194 ? 11.393 18.581 -12.056 1.00 36.00 194 GLN A C 1
ATOM 1512 O O . GLN A 1 194 ? 11.801 17.474 -11.717 1.00 36.00 194 GLN A O 1
ATOM 1517 N N . GLN A 1 195 ? 11.453 19.027 -13.310 1.00 37.34 195 GLN A N 1
ATOM 1518 C CA . GLN A 1 195 ? 12.197 18.391 -14.387 1.00 37.34 195 GLN A CA 1
ATOM 1519 C C . GLN A 1 195 ? 13.690 18.363 -14.034 1.00 37.34 195 GLN A C 1
ATOM 1521 O O . GLN A 1 195 ? 14.426 19.303 -14.321 1.00 37.34 195 GLN A O 1
ATOM 1526 N N . THR A 1 196 ? 14.151 17.263 -13.454 1.00 34.47 196 THR A N 1
ATOM 1527 C CA . THR A 1 196 ? 15.542 16.819 -13.569 1.00 34.47 196 THR A CA 1
ATOM 1528 C C . THR A 1 196 ? 15.527 15.363 -14.007 1.00 34.47 196 THR A C 1
ATOM 1530 O O . THR A 1 196 ? 14.686 14.593 -13.558 1.00 34.47 196 THR A O 1
ATOM 1533 N N . ALA A 1 197 ? 16.414 15.006 -14.934 1.00 35.56 197 ALA A N 1
ATOM 1534 C CA . ALA A 1 197 ? 16.395 13.774 -15.729 1.00 35.56 197 ALA A CA 1
ATOM 1535 C C . ALA A 1 197 ? 16.672 12.461 -14.955 1.00 35.56 197 ALA A C 1
ATOM 1537 O O . ALA A 1 197 ? 17.093 11.475 -15.554 1.00 35.56 197 ALA A O 1
ATOM 1538 N N . GLU A 1 198 ? 16.419 12.415 -13.648 1.00 38.56 198 GLU A N 1
ATOM 1539 C CA . GLU A 1 198 ? 16.646 11.250 -12.793 1.00 38.56 198 GLU A CA 1
ATOM 1540 C C . GLU A 1 198 ? 15.307 10.662 -12.309 1.00 38.56 198 GLU A C 1
ATOM 1542 O O . GLU A 1 198 ? 14.638 11.200 -11.431 1.00 38.56 198 GLU A O 1
ATOM 1547 N N . ALA A 1 199 ? 14.910 9.560 -12.957 1.00 42.59 199 ALA A N 1
ATOM 1548 C CA . ALA A 1 199 ? 14.040 8.466 -12.494 1.00 42.59 199 ALA A CA 1
ATOM 1549 C C . ALA A 1 199 ? 12.941 8.768 -11.442 1.00 42.59 199 ALA A C 1
ATOM 1551 O O . ALA A 1 199 ? 12.753 8.009 -10.493 1.00 42.59 199 ALA A O 1
ATOM 1552 N N . THR A 1 200 ? 12.170 9.834 -11.632 1.00 46.41 200 THR A N 1
ATOM 1553 C CA . THR A 1 200 ? 10.949 10.137 -10.864 1.00 46.41 200 THR A CA 1
ATOM 1554 C C . THR A 1 200 ? 9.773 9.416 -11.549 1.00 46.41 200 THR A C 1
ATOM 1556 O O . THR A 1 200 ? 9.706 9.443 -12.781 1.00 46.41 200 THR A O 1
ATOM 1559 N N . PHE A 1 201 ? 8.845 8.750 -10.844 1.00 50.66 201 PHE A N 1
ATOM 1560 C CA . PHE A 1 201 ? 7.625 8.244 -11.502 1.00 50.66 201 PHE A CA 1
ATOM 1561 C C . PHE A 1 201 ? 6.753 9.472 -11.776 1.00 50.66 201 PHE A C 1
ATOM 1563 O O . PHE A 1 201 ? 6.101 10.003 -10.890 1.00 50.66 201 PHE A O 1
ATOM 1570 N N . VAL A 1 202 ? 6.834 10.021 -12.983 1.00 47.59 202 VAL A N 1
ATOM 1571 C CA . VAL A 1 202 ? 6.163 11.281 -13.321 1.00 47.59 202 VAL A CA 1
ATOM 1572 C C . VAL A 1 202 ? 4.640 11.094 -13.323 1.00 47.59 202 VAL A C 1
ATOM 1574 O O . VAL A 1 202 ? 4.139 10.279 -14.097 1.00 47.59 202 VAL A O 1
ATOM 1577 N N . GLY A 1 203 ? 3.925 11.899 -12.525 1.00 52.53 203 GLY A N 1
ATOM 1578 C CA . GLY A 1 203 ? 2.499 12.201 -12.712 1.00 52.53 203 GLY A CA 1
ATOM 1579 C C . GLY A 1 203 ? 1.533 11.100 -12.285 1.00 52.53 203 GLY A C 1
ATOM 1580 O O . GLY A 1 203 ? 0.674 10.707 -13.072 1.00 52.53 203 GLY A O 1
ATOM 1581 N N . VAL A 1 204 ? 1.693 10.580 -11.066 1.00 56.03 204 VAL A N 1
ATOM 1582 C CA . VAL A 1 204 ? 0.827 9.508 -10.557 1.00 56.03 204 VAL A CA 1
ATOM 1583 C C . VAL A 1 204 ? -0.393 10.072 -9.843 1.00 56.03 204 VAL A C 1
ATOM 1585 O O . VAL A 1 204 ? -0.384 10.268 -8.625 1.00 56.03 204 VAL A O 1
ATOM 1588 N N . ASP A 1 205 ? -1.447 10.296 -10.626 1.00 56.97 205 ASP A N 1
ATOM 1589 C CA . ASP A 1 205 ? -2.739 10.778 -10.130 1.00 56.97 205 ASP A CA 1
ATOM 1590 C C . ASP A 1 205 ? -3.661 9.615 -9.700 1.00 56.97 205 ASP A C 1
ATOM 1592 O O . ASP A 1 205 ? -4.408 9.746 -8.731 1.00 56.97 205 ASP A O 1
ATOM 1596 N N . ASN A 1 206 ? -3.546 8.447 -10.352 1.00 67.06 206 ASN A N 1
ATOM 1597 C CA . ASN A 1 206 ? -4.446 7.296 -10.184 1.00 67.06 206 ASN A CA 1
ATOM 1598 C C . ASN A 1 206 ? -3.664 5.974 -10.082 1.00 67.06 206 ASN A C 1
ATOM 1600 O O . ASN A 1 206 ? -3.584 5.228 -11.054 1.00 67.06 206 ASN A O 1
ATOM 1604 N N . ALA A 1 207 ? -3.028 5.713 -8.935 1.00 72.94 207 ALA A N 1
ATOM 1605 C CA . ALA A 1 207 ? -2.376 4.426 -8.677 1.00 72.94 207 ALA A CA 1
ATOM 1606 C C . ALA A 1 207 ? -3.369 3.405 -8.113 1.00 72.94 207 ALA A C 1
ATOM 1608 O O . ALA A 1 207 ? -3.883 3.598 -7.010 1.00 72.94 207 ALA A O 1
ATOM 1609 N N . ASP A 1 208 ? -3.545 2.301 -8.833 1.00 76.94 208 ASP A N 1
ATOM 1610 C CA . ASP A 1 208 ? -4.470 1.223 -8.469 1.00 76.94 208 ASP A CA 1
ATOM 1611 C C . ASP A 1 208 ? -3.763 0.114 -7.685 1.00 76.94 208 ASP A C 1
ATOM 1613 O O . ASP A 1 208 ? -4.326 -0.462 -6.751 1.00 76.94 208 ASP A O 1
ATOM 1617 N N . LYS A 1 209 ? -2.496 -0.158 -8.034 1.00 86.75 209 LYS A N 1
ATOM 1618 C CA . LYS A 1 209 ? -1.661 -1.162 -7.365 1.00 86.75 209 LYS A CA 1
ATOM 1619 C C . LYS A 1 209 ? -0.315 -0.595 -6.975 1.00 86.75 209 LYS A C 1
ATOM 1621 O O . LYS A 1 209 ? 0.289 0.201 -7.697 1.00 86.75 209 LYS A O 1
ATOM 1626 N N . LEU A 1 210 ? 0.185 -1.058 -5.840 1.00 89.38 210 LEU A N 1
ATOM 1627 C CA . LEU A 1 210 ? 1.464 -0.638 -5.295 1.00 89.38 210 LEU A CA 1
ATOM 1628 C C . LEU A 1 210 ? 2.168 -1.815 -4.630 1.00 89.38 210 LEU A C 1
ATOM 1630 O O . LEU A 1 210 ? 1.543 -2.643 -3.977 1.00 89.38 210 LEU A O 1
ATOM 1634 N N . TYR A 1 211 ? 3.479 -1.888 -4.806 1.00 90.88 211 TYR A N 1
ATOM 1635 C CA . TYR A 1 211 ? 4.322 -2.905 -4.206 1.00 90.88 211 TYR A CA 1
ATOM 1636 C C . TYR A 1 211 ? 5.649 -2.291 -3.773 1.00 90.88 211 TYR A C 1
ATOM 1638 O O . TYR A 1 211 ? 6.383 -1.725 -4.583 1.00 90.88 211 TYR A O 1
ATOM 1646 N N . PHE A 1 212 ? 5.972 -2.433 -2.495 1.00 91.31 212 PHE A N 1
ATOM 1647 C CA . PHE A 1 212 ? 7.270 -2.106 -1.938 1.00 91.31 212 PHE A CA 1
ATOM 1648 C C . PHE A 1 212 ? 7.870 -3.319 -1.261 1.00 91.31 212 PHE A C 1
ATOM 1650 O O . PHE A 1 212 ? 7.190 -4.069 -0.568 1.00 91.31 212 PHE A O 1
ATOM 1657 N N . PHE A 1 213 ? 9.170 -3.465 -1.431 1.00 93.00 213 PHE A N 1
ATOM 1658 C CA . PHE A 1 213 ? 9.957 -4.528 -0.840 1.00 93.00 213 PHE A CA 1
ATOM 1659 C C . PHE A 1 213 ? 11.268 -3.943 -0.333 1.00 93.00 213 PHE A C 1
ATOM 1661 O O . PHE A 1 213 ? 11.869 -3.112 -1.019 1.00 93.00 213 PHE A O 1
ATOM 1668 N N . ASN A 1 214 ? 11.716 -4.395 0.833 1.00 92.56 214 ASN A N 1
ATOM 1669 C CA . ASN A 1 214 ? 13.021 -4.083 1.397 1.00 92.56 214 ASN A CA 1
ATOM 1670 C C . ASN A 1 214 ? 13.515 -5.279 2.219 1.00 92.56 214 ASN A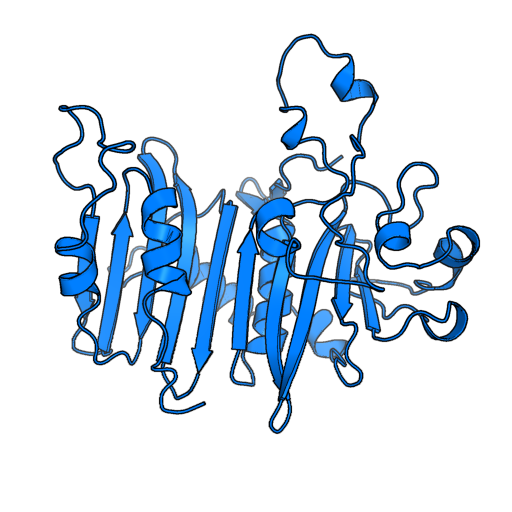 C 1
ATOM 1672 O O . ASN A 1 214 ? 12.926 -5.586 3.249 1.00 92.56 214 ASN A O 1
ATOM 1676 N N . GLU A 1 215 ? 14.584 -5.945 1.795 1.00 92.19 215 GLU A N 1
ATOM 1677 C CA . GLU A 1 215 ? 15.180 -7.081 2.520 1.00 92.19 215 GLU A CA 1
ATOM 1678 C C . GLU A 1 215 ? 16.652 -7.217 2.120 1.00 92.19 215 GLU A C 1
ATOM 1680 O O . GLU A 1 215 ? 16.974 -7.125 0.934 1.00 92.19 215 GLU A O 1
ATOM 1685 N N . GLY A 1 216 ? 17.566 -7.401 3.079 1.00 90.75 216 GLY A N 1
ATOM 1686 C CA . GLY A 1 216 ? 18.984 -7.643 2.771 1.00 90.75 216 GLY A CA 1
ATOM 1687 C C . GLY A 1 216 ? 19.657 -6.597 1.864 1.00 90.75 216 GLY A C 1
ATOM 1688 O O . GLY A 1 216 ? 20.514 -6.944 1.055 1.00 90.75 216 GLY A O 1
ATOM 1689 N N . GLY A 1 217 ? 19.248 -5.324 1.940 1.00 90.62 217 GLY A N 1
ATOM 1690 C CA . GLY A 1 217 ? 19.766 -4.243 1.086 1.00 90.62 217 GLY A CA 1
ATOM 1691 C C . GLY A 1 217 ? 19.190 -4.200 -0.337 1.00 90.62 217 GLY A C 1
ATOM 1692 O O . GLY A 1 217 ? 19.571 -3.327 -1.115 1.00 90.62 217 GLY A O 1
ATOM 1693 N N . LYS A 1 218 ? 18.259 -5.098 -0.672 1.00 92.81 218 LYS A N 1
ATOM 1694 C CA . LYS A 1 218 ? 17.522 -5.120 -1.939 1.00 92.81 218 LYS A CA 1
ATOM 1695 C C . LYS A 1 218 ? 16.200 -4.388 -1.776 1.00 92.81 218 LYS A C 1
ATOM 1697 O O . LYS A 1 218 ? 15.492 -4.618 -0.796 1.00 92.81 218 LYS A O 1
ATOM 1702 N N . LYS A 1 219 ? 15.836 -3.548 -2.748 1.00 92.19 219 LYS A N 1
ATOM 1703 C CA . LYS A 1 219 ? 14.553 -2.830 -2.744 1.00 92.19 219 LYS A CA 1
ATOM 1704 C C . LYS A 1 219 ? 13.815 -2.967 -4.061 1.00 92.19 219 LYS A C 1
ATOM 1706 O O . LYS A 1 219 ? 14.419 -2.822 -5.122 1.00 92.19 219 LYS A O 1
ATOM 1711 N N . VAL A 1 220 ? 12.505 -3.182 -3.984 1.00 92.75 220 VAL A N 1
ATOM 1712 C CA . VAL A 1 220 ? 11.600 -3.099 -5.139 1.00 92.75 220 VAL A CA 1
ATOM 1713 C C . VAL A 1 220 ? 10.558 -2.032 -4.862 1.00 92.75 220 VAL A C 1
ATOM 1715 O O . VAL A 1 220 ? 10.028 -1.947 -3.756 1.00 92.75 220 VAL A O 1
ATOM 1718 N N . GLN A 1 221 ? 10.272 -1.217 -5.867 1.00 89.12 221 GLN A N 1
ATOM 1719 C CA . GLN A 1 221 ? 9.215 -0.217 -5.847 1.00 89.12 221 GLN A CA 1
ATOM 1720 C C . GLN A 1 221 ? 8.438 -0.350 -7.150 1.00 89.12 221 GLN A C 1
ATOM 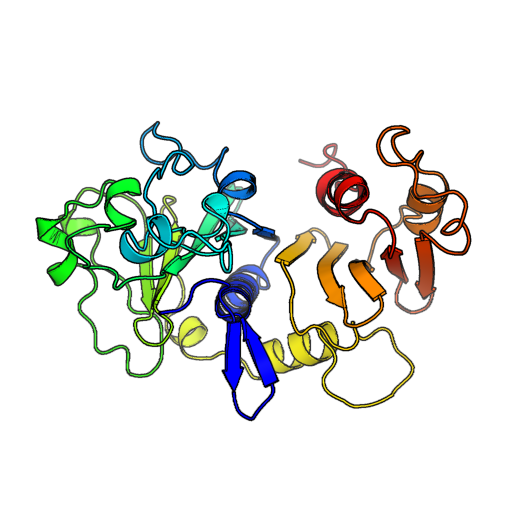1722 O O . GLN A 1 221 ? 8.967 -0.006 -8.202 1.00 89.12 221 GLN A O 1
ATOM 1727 N N . ALA A 1 222 ? 7.212 -0.854 -7.104 1.00 90.81 222 ALA A N 1
ATOM 1728 C CA . ALA A 1 222 ? 6.372 -0.998 -8.282 1.00 90.81 222 ALA A CA 1
ATOM 1729 C C . ALA A 1 222 ? 5.004 -0.353 -8.075 1.00 90.81 222 ALA A C 1
ATOM 1731 O O . ALA A 1 222 ? 4.435 -0.399 -6.985 1.00 90.81 222 ALA A O 1
ATOM 1732 N N . VAL A 1 223 ? 4.502 0.278 -9.129 1.00 87.88 223 VAL A N 1
ATOM 1733 C CA . VAL A 1 223 ? 3.233 1.003 -9.144 1.00 87.88 223 VAL A CA 1
ATOM 1734 C C . VAL A 1 223 ? 2.566 0.749 -10.486 1.00 87.88 223 VAL A C 1
ATOM 1736 O O . VAL A 1 223 ? 3.211 0.898 -11.525 1.00 87.88 223 VAL A O 1
ATOM 1739 N N . GLN A 1 224 ? 1.286 0.396 -10.459 1.00 87.31 224 GLN A N 1
ATOM 1740 C CA . GLN A 1 224 ? 0.423 0.380 -11.636 1.00 87.31 224 GLN A CA 1
ATOM 1741 C C . GLN A 1 224 ? -0.571 1.523 -11.516 1.00 87.31 224 GLN A C 1
ATOM 1743 O O . GLN A 1 224 ? -1.164 1.726 -10.454 1.00 87.31 224 GLN A O 1
ATOM 1748 N N . GLN A 1 225 ? -0.704 2.290 -12.588 1.00 82.81 225 GLN A N 1
ATOM 1749 C CA . GLN A 1 225 ? -1.468 3.526 -12.583 1.00 82.81 225 GLN A CA 1
ATOM 1750 C C . GLN A 1 225 ? -2.107 3.833 -13.931 1.00 82.81 225 GLN A C 1
ATOM 1752 O O . GLN A 1 225 ? -1.573 3.448 -14.970 1.00 82.81 225 GLN A O 1
ATOM 1757 N N . LEU A 1 226 ? -3.177 4.622 -13.924 1.00 79.88 226 LEU A N 1
ATOM 1758 C CA . LEU A 1 226 ? -3.783 5.161 -15.136 1.00 79.88 226 LEU A CA 1
ATOM 1759 C C . LEU A 1 226 ? -3.161 6.517 -15.505 1.00 79.88 226 LEU A C 1
ATOM 1761 O O . LEU A 1 226 ? -3.326 7.504 -14.790 1.00 79.88 226 LEU A O 1
ATOM 1765 N N . VAL A 1 227 ? -2.483 6.586 -16.654 1.00 78.75 227 VAL A N 1
ATOM 1766 C CA . VAL A 1 227 ? -1.860 7.814 -17.168 1.00 78.75 227 VAL A CA 1
ATOM 1767 C C . VAL A 1 227 ? -2.715 8.414 -18.295 1.00 78.75 227 VAL A C 1
ATOM 1769 O O . VAL A 1 227 ? -2.949 7.744 -19.312 1.00 78.75 227 VAL A O 1
ATOM 1772 N N . PRO A 1 228 ? -3.153 9.687 -18.189 1.00 76.75 228 PRO A N 1
ATOM 1773 C CA . PRO A 1 228 ? -3.951 10.339 -19.226 1.00 76.75 228 PRO A CA 1
ATOM 1774 C C . PRO A 1 228 ? -3.300 10.261 -20.613 1.00 76.75 228 PRO A C 1
ATOM 1776 O O . PRO A 1 228 ? -2.153 10.660 -20.811 1.00 76.75 228 PRO A O 1
ATOM 1779 N N . GLY A 1 229 ? -4.038 9.725 -21.588 1.00 81.06 229 GLY A N 1
ATOM 1780 C CA . GLY A 1 229 ? -3.575 9.559 -22.971 1.00 81.06 229 GLY A CA 1
ATOM 1781 C C . GLY A 1 229 ? -2.621 8.383 -23.219 1.00 81.06 229 GLY A C 1
ATOM 1782 O O . GLY A 1 229 ? -2.335 8.107 -24.381 1.00 81.06 229 GLY A O 1
ATOM 1783 N N . LYS A 1 230 ? -2.156 7.680 -22.176 1.00 79.12 230 LYS A N 1
ATOM 1784 C CA . LYS A 1 230 ? -1.342 6.455 -22.300 1.00 79.12 230 LYS A CA 1
ATOM 1785 C C . LYS A 1 230 ? -2.060 5.187 -21.830 1.00 79.12 230 LYS A C 1
ATOM 1787 O O . LYS A 1 230 ? -1.630 4.103 -22.197 1.00 79.12 230 LYS A O 1
ATOM 1792 N N . GLY A 1 231 ? -3.139 5.317 -21.057 1.00 84.12 231 GLY A N 1
ATOM 1793 C CA . GLY A 1 231 ? -3.808 4.169 -20.444 1.00 84.12 231 GLY A CA 1
ATOM 1794 C C . GLY A 1 231 ? -3.058 3.688 -19.205 1.00 84.12 231 GLY A C 1
ATOM 1795 O O . GLY A 1 231 ? -2.383 4.478 -18.542 1.00 84.12 231 GLY A O 1
ATOM 1796 N N . GLU A 1 232 ? -3.212 2.413 -18.862 1.00 85.94 232 GLU A N 1
ATOM 1797 C CA . GLU A 1 232 ? -2.538 1.840 -17.701 1.00 85.94 232 GLU A CA 1
ATOM 1798 C C . GLU A 1 232 ? -1.038 1.655 -17.948 1.00 85.94 232 GLU A C 1
ATOM 1800 O O . GLU A 1 232 ? -0.605 1.134 -18.976 1.00 85.94 232 GLU A O 1
ATOM 1805 N N . VAL A 1 233 ? -0.236 2.059 -16.970 1.00 87.94 233 VAL A N 1
ATOM 1806 C CA . VAL A 1 233 ? 1.219 1.959 -16.992 1.00 87.94 233 VAL A CA 1
ATOM 1807 C C . VAL A 1 233 ? 1.689 1.305 -15.701 1.00 87.94 233 VAL A C 1
ATOM 1809 O O . VAL A 1 233 ? 1.351 1.760 -14.609 1.00 87.94 233 VAL A O 1
ATOM 1812 N N . LEU A 1 234 ? 2.518 0.271 -15.826 1.00 89.81 234 LEU A N 1
ATOM 1813 C CA . LEU A 1 234 ? 3.256 -0.333 -14.722 1.00 89.81 234 LEU A CA 1
ATOM 1814 C C . LEU A 1 234 ? 4.695 0.157 -14.752 1.00 89.81 234 LEU A C 1
ATOM 1816 O O . LEU A 1 234 ? 5.407 -0.026 -15.734 1.00 89.81 234 LEU A O 1
ATOM 1820 N N . VAL A 1 235 ? 5.144 0.753 -13.657 1.00 90.00 235 VAL A N 1
ATOM 1821 C CA . VAL A 1 235 ? 6.540 1.133 -13.463 1.00 90.00 235 VAL A CA 1
ATOM 1822 C C . VAL A 1 235 ? 7.082 0.364 -12.272 1.00 90.00 235 VAL A C 1
ATOM 1824 O O . VAL A 1 235 ? 6.470 0.374 -11.209 1.00 90.00 235 VAL A O 1
ATOM 1827 N N . ALA A 1 236 ? 8.233 -0.280 -12.433 1.00 92.00 236 ALA A N 1
ATOM 1828 C CA . ALA A 1 236 ? 8.924 -0.999 -11.374 1.00 92.00 236 ALA A CA 1
ATOM 1829 C C . ALA A 1 236 ? 10.398 -0.587 -11.318 1.00 92.00 236 ALA A C 1
ATOM 1831 O O . ALA A 1 236 ? 11.076 -0.518 -12.340 1.00 92.00 236 ALA A O 1
ATOM 1832 N N . ARG A 1 237 ? 10.906 -0.313 -10.120 1.00 92.31 237 ARG A N 1
ATOM 1833 C CA . ARG A 1 237 ? 12.293 0.051 -9.838 1.00 92.31 237 ARG A CA 1
ATOM 1834 C C . ARG A 1 237 ? 12.896 -0.966 -8.877 1.00 92.31 237 ARG A C 1
ATOM 1836 O O . ARG A 1 237 ? 12.291 -1.283 -7.858 1.00 92.31 237 ARG A O 1
ATOM 1843 N N . TYR A 1 238 ? 14.091 -1.436 -9.203 1.00 93.38 238 TYR A N 1
ATOM 1844 C CA . TYR A 1 238 ? 14.860 -2.427 -8.459 1.00 93.38 238 TYR A CA 1
ATOM 1845 C C . TYR A 1 238 ? 16.200 -1.812 -8.078 1.00 93.38 238 TYR A C 1
ATOM 1847 O O . TYR A 1 238 ? 16.878 -1.263 -8.940 1.00 93.38 238 TYR A O 1
ATOM 1855 N N . GLU A 1 239 ? 16.584 -1.912 -6.813 1.00 92.81 239 GLU A N 1
ATOM 1856 C CA . GLU A 1 239 ? 17.850 -1.404 -6.272 1.00 92.81 239 GLU A CA 1
ATOM 1857 C C . GLU A 1 239 ? 18.557 -2.536 -5.521 1.00 92.81 239 GLU A C 1
ATOM 1859 O O . GLU A 1 239 ? 17.920 -3.262 -4.754 1.00 92.81 239 GLU A O 1
ATOM 1864 N N . GLY A 1 240 ? 19.861 -2.709 -5.751 1.00 92.19 240 GLY A N 1
ATOM 1865 C CA . GLY A 1 240 ? 20.667 -3.717 -5.046 1.00 92.19 240 GLY A CA 1
ATOM 1866 C C . GLY A 1 240 ? 20.506 -5.157 -5.554 1.00 92.19 240 GLY A C 1
ATOM 1867 O O . GLY A 1 240 ? 20.997 -6.090 -4.920 1.00 92.19 240 GLY A O 1
ATOM 1868 N N . PHE A 1 241 ? 19.836 -5.366 -6.690 1.00 91.75 241 PHE A N 1
ATOM 1869 C CA . PHE A 1 241 ? 19.681 -6.686 -7.311 1.00 91.75 241 PHE A CA 1
ATOM 1870 C C . PHE A 1 241 ? 20.836 -6.986 -8.274 1.00 91.75 241 PHE A C 1
ATOM 1872 O O . PHE A 1 241 ? 21.117 -6.192 -9.165 1.00 91.75 241 PHE A O 1
ATOM 1879 N N . GLU A 1 242 ? 21.460 -8.160 -8.139 1.00 90.62 242 GLU A N 1
ATOM 1880 C CA . GLU A 1 242 ? 22.454 -8.670 -9.104 1.00 90.62 242 GLU A CA 1
ATOM 1881 C C . GLU A 1 242 ? 21.797 -9.307 -10.338 1.00 90.62 242 GLU A C 1
ATOM 1883 O O . GLU A 1 242 ? 22.390 -9.380 -11.413 1.00 90.62 242 GLU A O 1
ATOM 1888 N N . THR A 1 243 ? 20.552 -9.773 -10.196 1.00 89.19 243 THR A N 1
ATOM 1889 C CA . THR A 1 243 ? 19.775 -10.336 -11.300 1.00 89.19 243 THR A CA 1
ATOM 1890 C C . THR A 1 243 ? 19.527 -9.260 -12.362 1.00 89.19 243 THR A C 1
ATOM 1892 O O . THR A 1 243 ? 19.042 -8.176 -12.024 1.00 89.19 243 THR A O 1
ATOM 1895 N N . PRO A 1 244 ? 19.789 -9.531 -13.654 1.00 91.00 244 PRO A N 1
ATOM 1896 C CA . PRO A 1 244 ? 19.533 -8.575 -14.725 1.00 91.00 244 PRO A CA 1
ATOM 1897 C C . PRO A 1 244 ? 18.028 -8.519 -15.037 1.00 91.00 244 PRO A C 1
ATOM 1899 O O . PRO A 1 244 ? 17.552 -9.128 -15.995 1.00 91.00 244 PRO A O 1
ATOM 1902 N N . VAL A 1 245 ? 17.267 -7.787 -14.220 1.00 91.75 245 VAL A N 1
ATOM 1903 C CA . VAL A 1 245 ? 15.813 -7.592 -14.340 1.00 91.75 245 VAL A CA 1
ATOM 1904 C C . VAL A 1 245 ? 15.424 -7.124 -15.741 1.00 91.75 245 VAL A C 1
ATOM 1906 O O . VAL A 1 245 ? 14.478 -7.656 -16.319 1.00 91.75 245 VAL A O 1
ATOM 1909 N N . CYS A 1 246 ? 16.180 -6.194 -16.334 1.00 91.38 246 CYS A N 1
ATOM 1910 C CA . CYS A 1 246 ? 15.909 -5.748 -17.702 1.00 91.38 246 CYS A CA 1
ATOM 1911 C C . CYS A 1 246 ? 15.992 -6.893 -18.717 1.00 91.38 246 CYS A C 1
ATOM 1913 O O . CYS A 1 246 ? 15.116 -7.022 -19.573 1.00 91.38 246 CYS A O 1
ATOM 1915 N N . ALA A 1 247 ? 17.015 -7.746 -18.618 1.00 90.88 247 ALA A N 1
ATOM 1916 C CA . ALA A 1 247 ? 17.153 -8.905 -19.494 1.00 90.88 247 ALA A CA 1
ATOM 1917 C C . ALA A 1 247 ? 16.042 -9.934 -19.242 1.00 90.88 247 ALA A C 1
ATOM 1919 O O . ALA A 1 247 ? 15.535 -10.529 -20.185 1.00 90.88 247 ALA A O 1
ATOM 1920 N N . TYR A 1 248 ? 15.633 -10.125 -17.988 1.00 88.69 248 TYR A N 1
ATOM 1921 C CA . TYR A 1 248 ? 14.539 -11.031 -17.645 1.00 88.69 248 TYR A CA 1
ATOM 1922 C C . TYR A 1 248 ? 13.213 -10.591 -18.284 1.00 88.69 248 TYR A C 1
ATOM 1924 O O . TYR A 1 248 ? 12.583 -11.376 -18.984 1.00 88.69 248 TYR A O 1
ATOM 1932 N N . ILE A 1 249 ? 12.820 -9.325 -18.114 1.00 88.00 249 ILE A N 1
ATOM 1933 C CA . ILE A 1 249 ? 11.521 -8.832 -18.598 1.00 88.00 249 ILE A CA 1
ATOM 1934 C C . ILE A 1 249 ? 11.487 -8.677 -20.117 1.00 88.00 249 ILE A C 1
ATOM 1936 O O . ILE A 1 249 ? 10.469 -8.969 -20.735 1.00 88.00 249 ILE A O 1
ATOM 1940 N N . THR A 1 250 ? 12.591 -8.263 -20.744 1.00 86.81 250 THR A N 1
ATOM 1941 C CA . THR A 1 250 ? 12.648 -8.148 -22.214 1.00 86.81 250 THR A CA 1
ATOM 1942 C C . THR A 1 250 ? 12.557 -9.496 -22.928 1.00 86.81 250 THR A C 1
ATOM 1944 O O . THR A 1 250 ? 12.145 -9.531 -24.084 1.00 86.81 250 THR A O 1
ATOM 1947 N N . ASN A 1 251 ? 12.905 -10.591 -22.244 1.00 85.00 251 ASN A N 1
ATOM 1948 C CA . ASN A 1 251 ? 12.793 -11.956 -22.759 1.00 85.00 251 ASN A CA 1
ATOM 1949 C C . ASN A 1 251 ? 11.570 -12.714 -22.214 1.00 85.00 251 ASN A C 1
ATOM 1951 O O . ASN A 1 251 ? 11.396 -13.886 -22.542 1.00 85.00 251 ASN A O 1
ATOM 1955 N N . ALA A 1 252 ? 10.747 -12.090 -21.365 1.00 82.06 252 ALA A N 1
ATOM 1956 C CA . ALA A 1 252 ? 9.552 -12.728 -20.834 1.00 82.06 252 ALA A CA 1
ATOM 1957 C C . ALA A 1 252 ? 8.519 -12.904 -21.957 1.00 82.06 252 ALA A C 1
ATOM 1959 O O . ALA A 1 252 ? 8.169 -11.948 -22.652 1.00 82.06 252 ALA A O 1
ATOM 1960 N N . GLU A 1 253 ? 8.025 -14.129 -22.136 1.00 76.12 253 GLU A N 1
ATOM 1961 C CA . GLU A 1 253 ? 6.931 -14.388 -23.069 1.00 76.12 253 GLU A CA 1
ATOM 1962 C C . GLU A 1 253 ? 5.649 -13.732 -22.543 1.00 76.12 253 GLU A C 1
ATOM 1964 O O . GLU A 1 253 ? 5.187 -14.030 -21.440 1.00 76.12 253 GLU A O 1
ATOM 1969 N N . VAL A 1 254 ? 5.067 -12.833 -23.340 1.00 71.38 254 VAL A N 1
ATOM 1970 C CA . VAL A 1 254 ? 3.739 -12.282 -23.056 1.00 71.38 254 VAL A CA 1
ATOM 1971 C C . VAL A 1 254 ? 2.717 -13.393 -23.294 1.00 71.38 254 VAL A C 1
ATOM 1973 O O . VAL A 1 254 ? 2.724 -13.973 -24.385 1.00 71.38 254 VAL A O 1
ATOM 1976 N N . PRO A 1 255 ? 1.831 -13.703 -22.330 1.00 69.31 255 PRO A N 1
ATOM 1977 C CA . PRO A 1 255 ? 0.796 -14.704 -22.534 1.00 69.31 255 PRO A CA 1
ATOM 1978 C C . PRO A 1 255 ? -0.003 -14.414 -23.819 1.00 69.31 255 PRO A C 1
ATOM 1980 O O . PRO A 1 255 ? -0.452 -13.278 -24.006 1.00 69.31 255 PRO A O 1
ATOM 1983 N N . PRO A 1 256 ? -0.198 -15.405 -24.710 1.00 65.44 256 PRO A N 1
ATOM 1984 C CA . PRO A 1 256 ? -0.779 -15.188 -26.038 1.00 65.44 256 PRO A CA 1
ATOM 1985 C C . PRO A 1 256 ? -2.209 -14.636 -25.992 1.00 65.44 256 PRO A C 1
ATOM 1987 O O . PRO A 1 256 ? -2.587 -13.856 -26.863 1.00 65.44 256 PRO A O 1
ATOM 1990 N N . ASP A 1 257 ? -2.964 -14.954 -24.937 1.00 67.44 257 ASP A N 1
ATOM 1991 C CA . ASP A 1 257 ? -4.326 -14.448 -24.699 1.00 67.44 257 ASP A CA 1
ATOM 1992 C C . ASP A 1 257 ? -4.368 -12.951 -24.355 1.00 67.44 257 ASP A C 1
ATOM 1994 O O . ASP A 1 257 ? -5.435 -12.359 -24.217 1.00 67.44 257 ASP A O 1
ATOM 1998 N N . THR A 1 258 ? -3.197 -12.332 -24.228 1.00 62.66 258 THR A N 1
ATOM 1999 C CA . THR A 1 258 ? -3.033 -10.916 -23.920 1.00 62.66 258 THR A CA 1
ATOM 2000 C C . THR A 1 258 ? -2.216 -10.157 -24.962 1.00 62.66 258 THR A C 1
ATOM 2002 O O . THR A 1 258 ? -1.784 -9.029 -24.719 1.00 62.66 258 THR A O 1
ATOM 2005 N N . ALA A 1 259 ? -1.988 -10.775 -26.128 1.00 57.91 259 ALA A N 1
ATOM 2006 C CA . ALA A 1 259 ? -1.245 -10.157 -27.212 1.00 57.91 259 ALA A CA 1
ATOM 2007 C C . ALA A 1 259 ? -1.937 -8.845 -27.625 1.00 57.91 259 ALA A C 1
ATOM 2009 O O . ALA A 1 259 ? -3.114 -8.868 -28.003 1.00 57.91 259 ALA A O 1
ATOM 2010 N N . PRO A 1 260 ? -1.240 -7.701 -27.546 1.00 57.12 260 PRO A N 1
ATOM 2011 C CA . PRO A 1 260 ? -1.835 -6.436 -27.924 1.00 57.12 260 PRO A CA 1
ATOM 2012 C C . PRO A 1 260 ? -2.189 -6.431 -29.412 1.00 57.12 260 PRO A C 1
ATOM 2014 O O . PRO A 1 260 ? -1.702 -7.248 -30.205 1.00 57.12 260 PRO A O 1
ATOM 2017 N N . SER A 1 261 ? -3.060 -5.500 -29.799 1.00 59.22 261 SER A N 1
ATOM 2018 C CA . SER A 1 261 ? -3.415 -5.317 -31.202 1.00 59.22 261 SER A CA 1
ATOM 2019 C C . SER A 1 261 ? -2.142 -5.144 -32.045 1.00 59.22 261 SER A C 1
ATOM 2021 O O . SER A 1 261 ? -1.144 -4.594 -31.579 1.00 59.22 261 SER A O 1
ATOM 2023 N N . VAL A 1 262 ? -2.152 -5.602 -33.301 1.00 56.31 262 VAL A N 1
ATOM 2024 C CA . VAL A 1 262 ? -0.981 -5.560 -34.211 1.00 56.31 262 VAL A CA 1
ATOM 2025 C C . VAL A 1 262 ? -0.386 -4.140 -34.358 1.00 56.31 262 VAL A C 1
ATOM 2027 O O . VAL A 1 262 ? 0.751 -3.990 -34.796 1.00 56.31 262 VAL A O 1
ATOM 2030 N N . PHE A 1 263 ? -1.122 -3.101 -33.952 1.00 51.41 263 PHE A N 1
ATOM 2031 C CA . PHE A 1 263 ? -0.719 -1.696 -33.997 1.00 51.41 263 PHE A CA 1
ATOM 2032 C C . PHE A 1 263 ? 0.053 -1.189 -32.758 1.00 51.41 263 PHE A C 1
ATOM 2034 O O . PHE A 1 263 ? 0.601 -0.094 -32.827 1.00 51.41 263 PHE A O 1
ATOM 2041 N N . ASP A 1 264 ? 0.174 -1.973 -31.680 1.00 57.47 264 ASP A N 1
ATOM 2042 C CA . ASP A 1 264 ? 0.811 -1.573 -30.405 1.00 57.47 264 ASP A CA 1
ATOM 2043 C C . ASP A 1 264 ? 2.221 -2.172 -30.191 1.00 57.47 264 ASP A C 1
ATOM 2045 O O . ASP A 1 264 ? 2.760 -2.175 -29.084 1.00 57.47 264 ASP A O 1
ATOM 2049 N N . GLN A 1 265 ? 2.850 -2.718 -31.237 1.00 54.84 265 GLN A N 1
ATOM 2050 C CA . GLN A 1 265 ? 4.121 -3.450 -31.098 1.00 54.84 265 GLN A CA 1
ATOM 2051 C C . GLN A 1 265 ? 5.341 -2.564 -30.795 1.00 54.84 265 GLN A C 1
ATOM 2053 O O . GLN A 1 265 ? 6.388 -3.070 -30.383 1.00 54.84 265 GLN A O 1
ATOM 2058 N N . GLU A 1 266 ? 5.239 -1.246 -30.956 1.00 54.25 266 G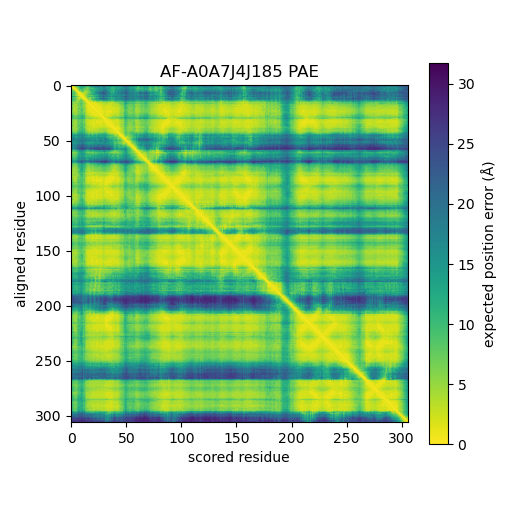LU A N 1
ATOM 2059 C CA . GLU A 1 266 ? 6.353 -0.344 -30.679 1.00 54.25 266 GLU A CA 1
ATOM 2060 C C . GLU A 1 266 ? 6.338 0.116 -29.211 1.00 54.25 266 GLU A C 1
ATOM 2062 O O . GLU A 1 266 ? 5.786 1.156 -28.867 1.00 54.25 266 GLU A O 1
ATOM 2067 N N . ARG A 1 267 ? 7.073 -0.637 -28.373 1.00 60.88 267 ARG A N 1
ATOM 2068 C CA . ARG A 1 267 ? 7.511 -0.317 -26.988 1.00 60.88 267 ARG A CA 1
ATOM 2069 C C . ARG A 1 267 ? 6.563 -0.707 -25.845 1.00 60.88 267 ARG A C 1
ATOM 2071 O O . ARG A 1 267 ? 6.329 0.081 -24.932 1.00 60.88 267 ARG A O 1
ATOM 2078 N N . ILE A 1 268 ? 6.153 -1.977 -25.832 1.00 77.94 268 ILE A N 1
ATOM 2079 C CA . ILE A 1 268 ? 5.457 -2.622 -24.699 1.00 77.94 268 ILE A CA 1
ATOM 2080 C C . ILE A 1 268 ? 6.258 -2.476 -23.395 1.00 77.94 268 ILE A C 1
ATOM 2082 O O . ILE A 1 268 ? 5.686 -2.118 -22.369 1.00 77.94 268 ILE A O 1
ATOM 2086 N N . VAL A 1 269 ? 7.577 -2.700 -23.454 1.00 87.88 269 VAL A N 1
ATOM 2087 C CA . VAL A 1 269 ? 8.496 -2.633 -22.309 1.00 87.88 269 VAL A CA 1
ATOM 2088 C C . VAL A 1 269 ? 9.625 -1.650 -22.606 1.00 87.88 269 VAL A C 1
ATOM 2090 O O . VAL A 1 269 ? 10.315 -1.762 -23.620 1.00 87.88 269 VAL A O 1
ATOM 2093 N N . GLN A 1 270 ? 9.857 -0.716 -21.694 1.00 90.81 270 GLN A N 1
ATOM 2094 C CA . GLN A 1 270 ? 11.045 0.127 -21.648 1.00 90.81 270 GLN A CA 1
ATOM 2095 C C . GLN A 1 270 ? 11.833 -0.225 -20.392 1.00 90.81 270 GLN A C 1
ATOM 2097 O O . GLN A 1 270 ? 11.268 -0.281 -19.304 1.00 90.81 270 GLN A O 1
ATOM 2102 N N . CYS A 1 271 ? 13.135 -0.466 -20.530 1.00 91.31 271 CYS A N 1
ATOM 2103 C CA . CYS A 1 271 ? 13.992 -0.734 -19.384 1.00 91.31 271 CYS A CA 1
ATOM 2104 C C . CYS A 1 271 ? 15.241 0.135 -19.420 1.00 91.31 271 CYS A C 1
ATOM 2106 O O . CYS A 1 271 ? 15.870 0.285 -20.468 1.00 91.31 271 CYS A O 1
ATOM 2108 N N . THR A 1 272 ? 15.598 0.701 -18.274 1.00 92.69 272 THR A N 1
ATOM 2109 C CA . THR A 1 272 ? 16.792 1.528 -18.094 1.00 92.69 272 THR A CA 1
ATOM 2110 C C . THR A 1 272 ? 17.601 0.998 -16.923 1.00 92.69 272 THR A C 1
ATOM 2112 O O . THR A 1 272 ? 17.036 0.708 -15.867 1.00 92.69 272 THR A O 1
ATOM 2115 N N . VAL A 1 273 ? 18.916 0.903 -17.102 1.00 93.38 273 VAL A N 1
ATOM 2116 C CA . VAL A 1 273 ? 19.869 0.516 -16.059 1.00 93.38 273 VAL A CA 1
ATOM 2117 C C . VAL A 1 273 ? 20.713 1.734 -15.714 1.00 93.38 273 VAL A C 1
ATOM 2119 O O . VAL A 1 273 ? 21.208 2.417 -16.609 1.00 93.38 273 VAL A O 1
ATOM 2122 N N . ASP A 1 274 ? 20.850 2.006 -14.425 1.00 92.12 274 ASP A N 1
ATOM 2123 C CA . ASP A 1 274 ? 21.790 2.971 -13.876 1.00 92.12 274 ASP A CA 1
ATOM 2124 C C . ASP A 1 274 ? 22.863 2.216 -13.087 1.00 92.12 274 ASP A C 1
ATOM 2126 O O . ASP A 1 274 ? 22.651 1.786 -11.949 1.00 92.12 274 ASP A O 1
ATOM 2130 N N . ASP A 1 275 ? 24.029 2.071 -13.715 1.00 90.44 275 ASP A N 1
ATOM 2131 C CA . ASP A 1 275 ? 25.183 1.372 -13.150 1.00 90.44 275 ASP A CA 1
ATOM 2132 C C . ASP A 1 275 ? 25.775 2.098 -11.931 1.00 90.44 275 ASP A C 1
ATOM 2134 O O . ASP A 1 275 ? 26.449 1.477 -11.111 1.00 90.44 275 ASP A O 1
ATOM 2138 N N . THR A 1 276 ? 25.535 3.407 -11.780 1.00 89.56 276 THR A N 1
ATOM 2139 C CA . THR A 1 276 ? 26.101 4.187 -10.668 1.00 89.56 276 THR A CA 1
ATOM 2140 C C . THR A 1 276 ? 25.393 3.896 -9.351 1.00 89.56 276 THR A C 1
ATOM 2142 O O . THR A 1 276 ? 26.035 3.830 -8.302 1.00 89.56 276 THR A O 1
ATOM 2145 N N . THR A 1 277 ? 24.080 3.675 -9.408 1.00 87.81 277 THR A N 1
ATOM 2146 C CA . THR A 1 277 ? 23.243 3.376 -8.241 1.00 87.81 277 THR A CA 1
ATOM 2147 C C . THR A 1 277 ? 22.857 1.900 -8.146 1.00 87.81 277 THR A C 1
ATOM 2149 O O . THR A 1 277 ? 22.138 1.524 -7.222 1.00 87.81 277 THR A O 1
ATOM 2152 N N . ASN A 1 278 ? 23.322 1.061 -9.082 1.00 91.44 278 ASN A N 1
ATOM 2153 C CA . ASN A 1 278 ? 22.864 -0.319 -9.262 1.00 91.44 278 ASN A CA 1
ATOM 2154 C C . ASN A 1 278 ? 21.325 -0.411 -9.266 1.00 91.44 278 ASN A C 1
ATOM 2156 O O . ASN A 1 278 ? 20.714 -1.219 -8.556 1.00 91.44 278 ASN A O 1
ATOM 2160 N N . THR A 1 279 ? 20.705 0.490 -10.030 1.00 92.69 279 THR A N 1
ATOM 2161 C CA . THR A 1 279 ? 19.253 0.595 -10.155 1.00 92.69 279 THR A CA 1
ATOM 2162 C C . THR A 1 279 ? 18.820 0.110 -11.533 1.00 92.69 279 THR A C 1
ATOM 2164 O O . THR A 1 279 ? 19.369 0.520 -12.551 1.00 92.69 279 THR A O 1
ATOM 2167 N N . GLN A 1 280 ? 17.769 -0.702 -11.586 1.00 93.44 280 GLN A N 1
ATOM 2168 C CA . GLN A 1 280 ? 17.090 -1.080 -12.824 1.00 93.44 280 GLN A CA 1
ATOM 2169 C C . GLN A 1 280 ? 15.647 -0.580 -12.771 1.00 93.44 280 GLN A C 1
ATOM 2171 O O . GLN A 1 280 ? 14.963 -0.759 -11.766 1.00 93.44 280 GLN A O 1
ATOM 2176 N N . ARG A 1 281 ? 15.168 0.058 -13.839 1.00 92.62 281 ARG A N 1
ATOM 2177 C CA . ARG A 1 281 ? 13.796 0.567 -13.949 1.00 92.62 281 ARG A CA 1
ATOM 2178 C C . ARG A 1 281 ? 13.127 -0.027 -15.176 1.00 92.62 281 ARG A C 1
ATOM 2180 O O . ARG A 1 281 ? 13.646 0.107 -16.276 1.00 92.62 281 ARG A O 1
ATOM 2187 N N . VAL A 1 282 ? 11.960 -0.617 -14.968 1.00 92.19 282 VAL A N 1
ATOM 2188 C CA . VAL A 1 282 ? 11.077 -1.192 -15.978 1.00 92.19 282 VAL A CA 1
ATOM 2189 C C . VAL A 1 282 ? 9.828 -0.316 -16.068 1.00 92.19 282 VAL A C 1
ATOM 2191 O O . VAL A 1 282 ? 9.258 0.056 -15.048 1.00 92.19 282 VAL A O 1
ATOM 2194 N N . GLU A 1 283 ? 9.396 0.010 -17.277 1.00 91.81 283 GLU A N 1
ATOM 2195 C CA . GLU A 1 283 ? 8.132 0.679 -17.574 1.00 91.81 283 GLU A CA 1
ATOM 2196 C C . GLU A 1 283 ? 7.391 -0.127 -18.640 1.00 91.81 283 GLU A C 1
ATOM 2198 O O . GLU A 1 283 ? 7.952 -0.445 -19.687 1.00 91.81 283 GLU A O 1
ATOM 2203 N N . ILE A 1 284 ? 6.141 -0.473 -18.359 1.00 90.62 284 ILE A N 1
ATOM 2204 C CA . ILE A 1 284 ? 5.286 -1.302 -19.200 1.00 90.62 284 ILE A CA 1
ATOM 2205 C C . ILE A 1 284 ? 4.015 -0.521 -19.476 1.00 90.62 284 ILE A C 1
ATOM 2207 O O . ILE A 1 284 ? 3.326 -0.112 -18.546 1.00 90.62 284 ILE A O 1
ATOM 2211 N N . THR A 1 285 ? 3.725 -0.296 -20.753 1.00 89.31 285 THR A N 1
ATOM 2212 C CA . THR A 1 285 ? 2.583 0.527 -21.200 1.00 89.31 285 THR A CA 1
ATOM 2213 C C . THR A 1 285 ? 1.490 -0.287 -21.883 1.00 89.31 285 THR A C 1
ATOM 2215 O O . THR A 1 285 ? 0.452 0.251 -22.247 1.00 89.31 285 THR A O 1
ATOM 2218 N N . SER A 1 286 ? 1.709 -1.591 -22.060 1.00 85.62 286 SER A N 1
ATOM 2219 C CA . SER A 1 286 ? 0.735 -2.495 -22.658 1.00 85.62 286 SER A CA 1
ATOM 2220 C C . SER A 1 286 ? 0.575 -3.726 -21.779 1.00 85.62 286 SER A C 1
ATOM 2222 O O . SER A 1 286 ? 1.554 -4.398 -21.453 1.00 85.62 286 SER A O 1
ATOM 2224 N N . ASN A 1 287 ? -0.673 -3.976 -21.378 1.00 85.31 287 ASN A N 1
ATOM 2225 C CA . ASN A 1 287 ? -1.080 -5.068 -20.499 1.00 85.31 287 ASN A CA 1
ATOM 2226 C C . ASN A 1 287 ? -0.228 -5.204 -19.209 1.00 85.31 287 ASN A C 1
ATOM 2228 O O . ASN A 1 287 ? 0.387 -6.247 -18.962 1.00 85.31 287 ASN A O 1
ATOM 2232 N N . PRO A 1 288 ? -0.167 -4.149 -18.375 1.00 89.25 288 PRO A N 1
ATOM 2233 C CA . PRO A 1 288 ? 0.613 -4.158 -17.136 1.00 89.25 288 PRO A CA 1
ATOM 2234 C C . PRO A 1 288 ? 0.238 -5.304 -16.184 1.00 89.25 288 PRO A C 1
ATOM 2236 O O . PRO A 1 288 ? 1.118 -5.865 -15.527 1.00 89.25 288 PRO A O 1
ATOM 2239 N N . ASP A 1 289 ? -1.032 -5.710 -16.164 1.00 88.44 289 ASP A N 1
ATOM 2240 C CA . ASP A 1 289 ? -1.536 -6.784 -15.306 1.00 88.44 289 ASP A CA 1
ATOM 2241 C C . ASP A 1 289 ? -0.845 -8.133 -15.526 1.00 88.44 289 ASP A C 1
ATOM 2243 O O . ASP A 1 289 ? -0.559 -8.834 -14.554 1.00 88.44 289 ASP A O 1
ATOM 2247 N N . ALA A 1 290 ? -0.513 -8.502 -16.769 1.00 87.19 290 ALA A N 1
ATOM 2248 C CA . ALA A 1 290 ? 0.186 -9.766 -17.021 1.00 87.19 290 ALA A CA 1
ATOM 2249 C C . ALA A 1 290 ? 1.634 -9.760 -16.515 1.00 87.19 290 ALA A C 1
ATOM 2251 O O . ALA A 1 290 ? 2.181 -10.813 -16.185 1.00 87.19 290 ALA A O 1
ATOM 2252 N N . PHE A 1 291 ? 2.258 -8.584 -16.432 1.00 88.94 291 PHE A N 1
ATOM 2253 C CA . PHE A 1 291 ? 3.628 -8.442 -15.947 1.00 88.94 291 PHE A CA 1
ATOM 2254 C C . PHE A 1 291 ? 3.709 -8.195 -14.440 1.00 88.94 291 PHE A C 1
ATOM 2256 O O . PHE A 1 291 ? 4.765 -8.432 -13.845 1.00 88.94 291 PHE A O 1
ATOM 2263 N N . TRP A 1 292 ? 2.615 -7.760 -13.809 1.00 89.62 292 TRP A N 1
ATOM 2264 C CA . TRP A 1 292 ? 2.575 -7.470 -12.378 1.00 89.62 292 TRP A CA 1
ATOM 2265 C C . TRP A 1 292 ? 3.089 -8.635 -11.512 1.00 89.62 292 TRP A C 1
ATOM 2267 O O . TRP A 1 292 ? 3.992 -8.397 -10.702 1.00 89.62 292 TRP A O 1
ATOM 2277 N N . PRO A 1 293 ? 2.640 -9.900 -11.687 1.00 88.00 293 PRO A N 1
ATOM 2278 C CA . PRO A 1 293 ? 3.141 -11.018 -10.888 1.00 88.00 293 PRO A CA 1
ATOM 2279 C C . PRO A 1 293 ? 4.627 -11.306 -11.117 1.00 88.00 293 PRO A C 1
ATOM 2281 O O . PRO A 1 293 ? 5.341 -11.625 -10.168 1.00 88.00 293 PRO A O 1
ATOM 2284 N N . ALA A 1 294 ? 5.118 -11.174 -12.353 1.00 86.56 294 ALA A N 1
ATOM 2285 C CA . ALA A 1 294 ? 6.525 -11.413 -12.673 1.00 86.56 294 ALA A CA 1
ATOM 2286 C C . ALA A 1 294 ? 7.433 -10.380 -11.987 1.00 86.56 294 ALA A C 1
ATOM 2288 O O . ALA A 1 294 ? 8.453 -10.740 -11.396 1.00 86.56 294 ALA A O 1
ATOM 2289 N N . LEU A 1 295 ? 7.020 -9.111 -12.002 1.00 88.50 295 LEU A N 1
ATOM 2290 C CA . LEU A 1 295 ? 7.771 -8.003 -11.420 1.00 88.50 295 LEU A CA 1
ATOM 2291 C C . LEU A 1 295 ? 7.716 -7.983 -9.884 1.00 88.50 295 LEU A C 1
ATOM 2293 O O . LEU A 1 295 ? 8.729 -7.716 -9.236 1.00 88.50 295 LEU A O 1
ATOM 2297 N N . THR A 1 296 ? 6.565 -8.278 -9.285 1.00 86.38 296 THR A N 1
ATOM 2298 C CA . THR A 1 296 ? 6.381 -8.159 -7.827 1.00 86.38 296 THR A CA 1
ATOM 2299 C C . THR A 1 296 ? 6.590 -9.471 -7.074 1.00 86.38 296 THR A C 1
ATOM 2301 O O . THR A 1 296 ? 7.056 -9.455 -5.939 1.00 86.38 296 THR A O 1
ATOM 2304 N N . GLY A 1 297 ? 6.301 -10.616 -7.698 1.00 75.88 297 GLY A N 1
ATOM 2305 C CA . GLY A 1 297 ? 6.318 -11.926 -7.045 1.00 75.88 297 GLY A CA 1
ATOM 2306 C C . GLY A 1 297 ? 7.270 -12.959 -7.648 1.00 75.88 297 GLY A C 1
ATOM 2307 O O . GLY A 1 297 ? 7.622 -13.898 -6.938 1.00 75.88 297 GLY A O 1
ATOM 2308 N N . GLY A 1 298 ? 7.668 -12.822 -8.918 1.00 64.12 298 GLY A N 1
ATOM 2309 C CA . GLY A 1 298 ? 8.567 -13.750 -9.619 1.00 64.12 298 GLY A CA 1
ATOM 2310 C C . GLY A 1 298 ? 10.051 -13.485 -9.352 1.00 64.12 298 GLY A C 1
ATOM 2311 O O . GLY A 1 298 ? 10.833 -14.420 -9.201 1.00 64.12 298 GLY A O 1
ATOM 2312 N N . LEU A 1 299 ? 10.428 -12.215 -9.199 1.00 59.75 299 LEU A N 1
ATOM 2313 C CA . LEU A 1 299 ? 11.787 -11.770 -8.861 1.00 59.75 299 LEU A CA 1
ATOM 2314 C C . LEU A 1 299 ? 12.066 -11.865 -7.351 1.00 59.75 299 LEU A C 1
ATOM 2316 O O . LEU A 1 299 ? 12.548 -10.915 -6.732 1.00 59.75 299 LEU A O 1
A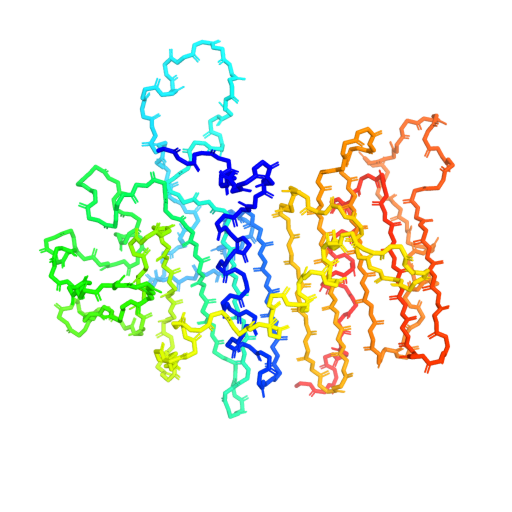TOM 2320 N N . ARG A 1 300 ? 11.720 -13.003 -6.732 1.00 57.69 300 ARG A N 1
ATOM 2321 C CA . ARG A 1 300 ? 11.960 -13.214 -5.298 1.00 57.69 300 ARG A CA 1
ATOM 2322 C C . ARG A 1 300 ? 13.456 -13.198 -5.023 1.00 57.69 300 ARG A C 1
ATOM 2324 O O . ARG A 1 300 ? 14.240 -13.817 -5.739 1.00 57.69 300 ARG A O 1
ATOM 2331 N N . VAL A 1 301 ? 13.834 -12.534 -3.936 1.00 55.62 301 VAL A N 1
ATOM 2332 C CA . VAL A 1 301 ? 15.116 -12.784 -3.279 1.00 55.62 301 VAL A CA 1
ATOM 2333 C C . VAL A 1 301 ? 15.139 -14.276 -2.946 1.00 55.62 301 VAL A C 1
ATOM 2335 O O . VAL A 1 301 ? 14.195 -14.760 -2.323 1.00 55.62 301 VAL A O 1
ATOM 2338 N N . ASN A 1 302 ? 16.122 -15.006 -3.484 1.00 43.81 302 ASN A N 1
ATOM 2339 C CA . ASN A 1 302 ? 16.199 -16.467 -3.432 1.00 43.81 302 ASN A CA 1
ATOM 2340 C C . ASN A 1 302 ? 15.715 -17.021 -2.086 1.00 43.81 302 ASN A C 1
ATOM 2342 O O . ASN A 1 302 ? 16.266 -16.708 -1.035 1.00 43.81 302 ASN A O 1
ATOM 2346 N N . SER A 1 303 ? 14.726 -17.911 -2.137 1.00 39.62 303 SER A N 1
ATOM 2347 C CA . SER A 1 303 ? 14.242 -18.680 -0.988 1.00 39.62 303 SER A CA 1
ATOM 2348 C C . SER A 1 303 ? 15.262 -19.698 -0.461 1.00 39.62 303 SER A C 1
ATOM 2350 O O . SER A 1 303 ? 14.917 -20.506 0.388 1.00 39.62 303 SER A O 1
ATOM 2352 N N . GLU A 1 304 ? 16.494 -19.704 -0.977 1.00 39.28 304 GLU A N 1
ATOM 2353 C CA . GLU A 1 304 ? 17.590 -20.527 -0.453 1.00 39.28 304 GLU A CA 1
ATOM 2354 C C . GLU A 1 304 ? 18.229 -19.925 0.815 1.00 39.28 304 GLU A C 1
ATOM 2356 O O . GLU A 1 304 ? 19.056 -20.582 1.441 1.00 39.28 304 GLU A O 1
ATOM 2361 N N . GLU A 1 305 ? 17.818 -18.719 1.234 1.00 36.69 305 GLU A N 1
ATOM 2362 C CA . GLU A 1 305 ? 18.270 -18.060 2.475 1.00 36.69 305 GLU A CA 1
ATOM 2363 C C . GLU A 1 305 ? 17.144 -17.799 3.505 1.00 36.69 305 GLU A C 1
ATOM 2365 O O . GLU A 1 305 ? 17.358 -17.049 4.458 1.00 36.69 305 GLU A O 1
ATOM 2370 N N . ARG A 1 306 ? 15.960 -18.417 3.357 1.00 34.25 306 ARG A N 1
ATOM 2371 C CA . ARG A 1 306 ? 14.900 -18.415 4.388 1.00 34.25 306 ARG A CA 1
ATOM 2372 C C . ARG A 1 306 ? 14.735 -19.782 5.039 1.00 34.25 306 ARG A C 1
ATOM 2374 O O . ARG A 1 306 ? 14.659 -20.781 4.292 1.00 34.25 306 ARG A O 1
#

Sequence (306 aa):
EFVLDHYCDNGQWTTRTKEVAMKLYEVGQTDEFVLYCSHYDQTLPDFEVYGTKIGRAPNHCFSALSDVPSGVISPDENTCINSVCVLQKKSGNDFITAFATTLNREINDAENPFLESLGIPKDKLNIICQGNANNGYVECALDQTGVPGSLYYNPSIMSIIYSKEEGFAINPSLLQRIAQSTVNYFKTLFGAEQQTAEATFVGVDNADKLYFFNEGGKKVQAVQQLVPGKGEVLVARYEGFETPVCAYITNAEVPPDTAPSVFDQERIVQCTVDDTTNTQRVEITSNPDAFWPALTGGLRVNSEER

Mean predicted aligned error: 9.36 Å

Nearest PDB structures (foldseek):
  6ya8-assembly1_A  TM=4.109E-01  e=1.477E+00  Homo sapiens
  3zfx-assembly8_H  TM=3.117E-01  e=1.162E+00  Homo sapiens
  7ab2-assembly1_A  TM=3.524E-01  e=2.115E+00  Homo sapiens
  5n9s-assembly1_A  TM=3.046E-01  e=1.665E+00  Homo sapiens
  5na0-assembly1_A  TM=3.057E-01  e=2.686E+00  Homo sapiens